Protein AF-A0A1B3SKZ9-F1 (afdb_monomer_lite)

Sequence (245 aa):
MKKFADFIIRIKPYRRLYKMFWLSFAFFSLVLFQILMLIICLFVPYNKHTGFNYWWKGIMNMLDLSWTEEEPKSLVGFVFAVVILGTIPSIPILVVLYFTFANWLIEEKLSDKFINVEKEKYLKWARYFHFLIIGVLFTLIPGSLSYLNGGGLLPHKTFMALKGLGDDSLTNRIAANCSIVYYTIGLLFLLITFFWTIGLFFQWIWSKIMIVVDKYRSYLDIKKQEKRARKLEKVSQKNSKKNNN

pLDDT: mean 74.56, std 11.98, range [46.03, 92.5]

Structure (mmCIF, N/CA/C/O backbone):
data_AF-A0A1B3SKZ9-F1
#
_entry.id   AF-A0A1B3SKZ9-F1
#
loop_
_atom_site.group_PDB
_atom_site.id
_atom_site.type_symbol
_atom_site.label_atom_id
_atom_site.label_alt_id
_atom_site.label_comp_id
_atom_site.label_asym_id
_atom_site.label_entity_id
_atom_site.label_seq_id
_atom_site.pdbx_PDB_ins_code
_atom_site.Cartn_x
_atom_site.Cartn_y
_atom_site.Cartn_z
_atom_site.occupancy
_atom_site.B_iso_or_equiv
_atom_site.auth_seq_id
_atom_site.auth_comp_id
_atom_site.auth_asym_id
_atom_site.auth_atom_id
_atom_site.pdbx_PDB_model_num
ATOM 1 N N . MET A 1 1 ? -16.766 9.636 -33.931 1.00 57.31 1 MET A N 1
ATOM 2 C CA . MET A 1 1 ? -16.858 10.691 -32.892 1.00 57.31 1 MET A CA 1
ATOM 3 C C . MET A 1 1 ? -18.210 10.735 -32.175 1.00 57.31 1 MET A C 1
ATOM 5 O O . MET A 1 1 ? -18.188 10.592 -30.962 1.00 57.31 1 MET A O 1
ATOM 9 N N . LYS A 1 2 ? -19.367 10.826 -32.863 1.00 64.25 2 LYS A N 1
ATOM 10 C CA . LYS A 1 2 ? -20.708 10.833 -32.217 1.00 64.25 2 LYS A CA 1
ATOM 11 C C . LYS A 1 2 ? -20.914 9.724 -31.169 1.00 64.25 2 LYS A C 1
ATOM 13 O O . LYS A 1 2 ? -21.203 10.025 -30.025 1.00 64.25 2 LYS A O 1
ATOM 18 N N . LYS A 1 3 ? -20.600 8.467 -31.511 1.00 73.62 3 LYS A N 1
ATOM 19 C CA . LYS A 1 3 ? -20.718 7.317 -30.588 1.00 73.62 3 LYS A CA 1
ATOM 20 C C . LYS A 1 3 ? -19.887 7.445 -29.297 1.00 73.62 3 LYS A C 1
ATOM 22 O O . LYS A 1 3 ? -20.308 6.958 -28.256 1.00 73.62 3 LYS A O 1
ATOM 27 N N . PHE A 1 4 ? -18.719 8.091 -29.359 1.00 71.88 4 PHE A N 1
ATOM 28 C CA . PHE A 1 4 ? -17.853 8.294 -28.192 1.00 71.88 4 PHE A CA 1
ATOM 29 C C . PHE A 1 4 ? -18.351 9.454 -27.321 1.00 71.88 4 PHE A C 1
ATOM 31 O O . PHE A 1 4 ? -18.384 9.335 -26.100 1.00 71.88 4 PHE A O 1
ATOM 38 N N . ALA A 1 5 ? -18.817 10.541 -27.946 1.00 71.69 5 ALA A N 1
ATOM 39 C CA . ALA A 1 5 ? -19.463 11.645 -27.241 1.00 71.69 5 ALA A CA 1
ATOM 40 C C . ALA A 1 5 ? -20.743 11.180 -26.524 1.00 71.69 5 ALA A C 1
ATOM 42 O O . ALA A 1 5 ? -20.915 11.456 -25.339 1.00 71.69 5 ALA A O 1
ATOM 43 N N . ASP A 1 6 ? -21.577 10.386 -27.200 1.00 73.50 6 ASP A N 1
ATOM 44 C CA . ASP A 1 6 ? -22.785 9.791 -26.621 1.00 73.50 6 ASP A CA 1
ATOM 45 C C . ASP A 1 6 ? -22.452 8.852 -25.451 1.00 73.50 6 ASP A C 1
ATOM 47 O O . ASP A 1 6 ? -23.138 8.866 -24.430 1.00 73.50 6 ASP A O 1
ATOM 51 N N . PHE A 1 7 ? -21.377 8.063 -25.557 1.00 76.38 7 PHE A N 1
ATOM 52 C CA . PHE A 1 7 ? -20.891 7.213 -24.467 1.00 76.38 7 PHE A CA 1
ATOM 53 C C . PHE A 1 7 ? -20.438 8.032 -23.246 1.00 76.38 7 PHE A C 1
ATOM 55 O O . PHE A 1 7 ? -20.847 7.732 -22.124 1.00 76.38 7 PHE A O 1
ATOM 62 N N . ILE A 1 8 ? -19.663 9.104 -23.448 1.00 71.81 8 ILE A N 1
ATOM 63 C CA . ILE A 1 8 ? -19.228 10.000 -22.362 1.00 71.81 8 ILE A CA 1
ATOM 64 C C . ILE A 1 8 ? -20.431 10.682 -21.701 1.00 71.81 8 ILE A C 1
ATOM 66 O O . ILE A 1 8 ? -20.498 10.754 -20.474 1.00 71.81 8 ILE A O 1
ATOM 70 N N . ILE A 1 9 ? -21.401 11.158 -22.486 1.00 72.12 9 ILE A N 1
ATOM 71 C CA . ILE A 1 9 ? -22.624 11.781 -21.960 1.00 72.12 9 ILE A CA 1
ATOM 72 C C . ILE A 1 9 ? -23.415 10.780 -21.111 1.00 72.12 9 ILE A C 1
ATOM 74 O O . ILE A 1 9 ? -23.890 11.142 -20.037 1.00 72.12 9 ILE A O 1
ATOM 78 N N . ARG A 1 10 ? -23.499 9.513 -21.537 1.00 74.31 10 ARG A N 1
ATOM 79 C CA . ARG A 1 10 ? -24.178 8.443 -20.787 1.00 74.31 10 ARG A CA 1
ATOM 80 C C . ARG A 1 10 ? -23.449 8.023 -19.512 1.00 74.31 10 ARG A C 1
ATOM 82 O O . ARG A 1 10 ? -24.113 7.612 -18.567 1.00 74.31 10 ARG A O 1
ATOM 89 N N . ILE A 1 11 ? -22.117 8.114 -19.461 1.00 75.06 11 ILE A N 1
ATOM 90 C CA . ILE A 1 11 ? -21.328 7.708 -18.283 1.00 75.06 11 ILE A CA 1
ATOM 91 C C . ILE A 1 11 ? -21.182 8.836 -17.249 1.00 75.06 11 ILE A C 1
ATOM 93 O O . ILE A 1 11 ? -20.996 8.564 -16.066 1.00 75.06 11 ILE A O 1
ATOM 97 N N . LYS A 1 12 ? -21.337 10.102 -17.666 1.00 69.56 12 LYS A N 1
ATOM 98 C CA . LYS A 1 12 ? -21.249 11.311 -16.822 1.00 69.56 12 LYS A CA 1
ATOM 99 C C . LYS A 1 12 ? -22.142 11.314 -15.562 1.00 69.56 12 LYS A C 1
ATOM 101 O O . LYS A 1 12 ? -21.650 11.776 -14.532 1.00 69.56 12 LYS A O 1
ATOM 106 N N . PRO A 1 13 ? -23.394 10.808 -15.577 1.00 73.06 13 PRO A N 1
ATOM 107 C CA . PRO A 1 13 ? -24.241 10.737 -14.381 1.00 73.06 13 PRO A CA 1
ATOM 108 C C . PRO A 1 13 ? -23.678 9.779 -13.322 1.00 73.06 13 PRO A C 1
ATOM 110 O O . PRO A 1 13 ? -23.828 10.003 -12.122 1.00 73.06 13 PRO A O 1
ATOM 113 N N . TYR A 1 14 ? -22.971 8.732 -13.754 1.00 74.12 14 TYR A N 1
ATOM 114 C CA . TYR A 1 14 ? -22.369 7.732 -12.879 1.00 74.12 14 TYR A CA 1
ATOM 115 C C . TYR A 1 14 ? -20.991 8.204 -12.409 1.00 74.12 14 TYR A C 1
ATOM 117 O O . TYR A 1 14 ? -19.954 7.758 -12.899 1.00 74.12 14 TYR A O 1
ATOM 125 N N . ARG A 1 15 ? -20.965 9.118 -11.430 1.00 70.25 15 ARG A N 1
ATOM 126 C CA . ARG A 1 15 ? -19.747 9.812 -10.955 1.00 70.25 15 ARG A CA 1
ATOM 127 C C . ARG A 1 15 ? -18.552 8.882 -10.682 1.00 70.25 15 ARG A C 1
ATOM 129 O O . ARG A 1 15 ? -17.414 9.260 -10.955 1.00 70.25 15 ARG A O 1
ATOM 136 N N . ARG A 1 16 ? -18.795 7.670 -10.160 1.00 68.88 16 ARG A N 1
ATOM 137 C CA . ARG A 1 16 ? -17.756 6.656 -9.887 1.00 68.88 16 ARG A CA 1
ATOM 138 C C . ARG A 1 16 ? -17.219 6.015 -11.168 1.00 68.88 16 ARG A C 1
ATOM 140 O O . ARG A 1 16 ? -16.011 6.050 -11.382 1.00 68.88 16 ARG A O 1
ATOM 147 N N . LEU A 1 17 ? -18.096 5.496 -12.029 1.00 71.00 17 LEU A N 1
ATOM 148 C CA . LEU A 1 17 ? -17.735 4.913 -13.330 1.00 71.00 17 LEU A CA 1
ATOM 149 C C . LEU A 1 17 ? -17.049 5.937 -14.242 1.00 71.00 17 LEU A C 1
ATOM 151 O O . LEU A 1 17 ? -16.034 5.625 -14.854 1.00 71.00 17 LEU A O 1
ATOM 155 N N . TYR A 1 18 ? -17.532 7.181 -14.256 1.00 75.25 18 TYR A N 1
ATOM 156 C CA . TYR A 1 18 ? -16.894 8.296 -14.955 1.00 75.25 18 TYR A CA 1
ATOM 157 C C . TYR A 1 18 ? -15.460 8.525 -14.456 1.00 75.25 18 TYR A C 1
ATOM 159 O O . TYR A 1 18 ? -14.530 8.617 -15.254 1.00 75.25 18 TYR A O 1
ATOM 167 N N . LYS A 1 19 ? -15.253 8.554 -13.131 1.00 75.19 19 LYS A N 1
ATOM 168 C CA . LYS A 1 19 ? -13.918 8.701 -12.532 1.00 75.19 19 LYS A CA 1
ATOM 169 C C . LYS A 1 19 ? -13.000 7.520 -12.872 1.00 75.19 19 LYS A C 1
ATOM 171 O O . LYS A 1 19 ? -11.846 7.749 -13.222 1.00 75.19 19 LYS A O 1
ATOM 176 N N . MET A 1 20 ? -13.495 6.282 -12.797 1.00 77.81 20 MET A N 1
ATOM 177 C CA . MET A 1 20 ? -12.734 5.086 -13.188 1.00 77.81 20 MET A CA 1
ATOM 178 C C . MET A 1 20 ? -12.350 5.107 -14.661 1.00 77.81 20 MET A C 1
ATOM 180 O O . MET A 1 20 ? -11.202 4.817 -14.982 1.00 77.81 20 MET A O 1
ATOM 184 N N . PHE A 1 21 ? -13.278 5.479 -15.543 1.00 79.12 21 PHE A N 1
ATOM 185 C CA . PHE A 1 21 ? -13.026 5.589 -16.975 1.00 79.12 21 PHE A CA 1
ATOM 186 C C . PHE A 1 21 ? -11.901 6.586 -17.263 1.00 79.12 21 PHE A C 1
ATOM 188 O O . PHE A 1 21 ? -10.920 6.221 -17.904 1.00 79.12 21 PHE A O 1
ATOM 195 N N . TRP A 1 22 ? -11.986 7.808 -16.729 1.00 81.88 22 TRP A N 1
ATOM 196 C CA . TRP A 1 22 ? -10.964 8.830 -16.972 1.00 81.88 22 TRP A CA 1
ATOM 197 C C . TRP A 1 22 ? -9.616 8.503 -16.344 1.00 81.88 22 TRP A C 1
ATOM 199 O O . TRP A 1 22 ? -8.592 8.740 -16.976 1.00 81.88 22 TRP A O 1
ATOM 209 N N . LEU A 1 23 ? -9.592 7.924 -15.140 1.00 79.00 23 LEU A N 1
ATOM 210 C CA . LEU A 1 23 ? -8.338 7.478 -14.536 1.00 79.00 23 LEU A CA 1
ATOM 211 C C . LEU A 1 23 ? -7.714 6.322 -15.323 1.00 79.00 23 LEU A C 1
ATOM 213 O O . LEU A 1 23 ? -6.509 6.336 -15.544 1.00 79.00 23 LEU A O 1
ATOM 217 N N . SER A 1 24 ? -8.515 5.354 -15.783 1.00 80.31 24 SER A N 1
ATOM 218 C CA . SER A 1 24 ? -8.028 4.231 -16.601 1.00 80.31 24 SER A CA 1
ATOM 219 C C . SER A 1 24 ? -7.499 4.725 -17.940 1.00 80.31 24 SER A C 1
ATOM 221 O O . SER A 1 24 ? -6.447 4.287 -18.390 1.00 80.31 24 SER A O 1
ATOM 223 N N . PHE A 1 25 ? -8.205 5.671 -18.560 1.00 82.12 25 PHE A N 1
ATOM 224 C CA . PHE A 1 25 ? -7.790 6.307 -19.803 1.00 82.12 25 PHE A CA 1
ATOM 225 C C . PHE A 1 25 ? -6.492 7.103 -19.628 1.00 82.12 25 PHE A C 1
ATOM 227 O O . PHE A 1 25 ? -5.583 6.973 -20.446 1.00 82.12 25 PHE A O 1
ATOM 234 N N . ALA A 1 26 ? -6.371 7.884 -18.550 1.00 79.38 26 ALA A N 1
ATOM 235 C CA . ALA A 1 26 ? -5.145 8.603 -18.216 1.00 79.38 26 ALA A CA 1
ATOM 236 C C . ALA A 1 26 ? -3.979 7.637 -17.965 1.00 79.38 26 ALA A C 1
ATOM 238 O O . ALA A 1 26 ? -2.904 7.827 -18.522 1.00 79.38 26 ALA A O 1
ATOM 239 N N . PHE A 1 27 ? -4.203 6.563 -17.201 1.00 78.19 27 PHE A N 1
ATOM 240 C CA . PHE A 1 27 ? -3.202 5.524 -16.959 1.00 78.19 27 PHE A CA 1
ATOM 241 C C . PHE A 1 27 ? -2.753 4.851 -18.257 1.00 78.19 27 PHE A C 1
ATOM 243 O O . PHE A 1 27 ? -1.562 4.766 -18.532 1.00 78.19 27 PHE A O 1
ATOM 250 N N . PHE A 1 28 ? -3.704 4.424 -19.089 1.00 78.31 28 PHE A N 1
ATOM 251 C CA . PHE A 1 28 ? -3.411 3.820 -20.384 1.00 78.31 28 PHE A CA 1
ATOM 252 C C . PHE A 1 28 ? -2.630 4.779 -21.285 1.00 78.31 28 PHE A C 1
ATOM 254 O O . PHE A 1 28 ? -1.663 4.369 -21.916 1.00 78.31 28 PHE A O 1
ATOM 261 N N . SER A 1 29 ? -2.991 6.064 -21.292 1.00 81.88 29 SER A N 1
ATOM 262 C CA . SER A 1 29 ? -2.281 7.093 -22.057 1.00 81.88 29 SER A CA 1
ATOM 263 C C . SER A 1 29 ? -0.852 7.301 -21.550 1.00 81.88 29 SER A C 1
ATOM 265 O O . SER A 1 29 ? 0.060 7.439 -22.359 1.00 81.88 29 SER A O 1
ATOM 267 N N . LEU A 1 30 ? -0.633 7.269 -20.230 1.00 79.25 30 LEU A N 1
ATOM 268 C CA . LEU A 1 30 ? 0.698 7.347 -19.620 1.00 79.25 30 LEU A CA 1
ATOM 269 C C . LEU A 1 30 ? 1.553 6.118 -19.943 1.00 79.25 30 LEU A C 1
ATOM 271 O O . LEU A 1 30 ? 2.730 6.266 -20.257 1.00 79.25 30 LEU A O 1
ATOM 275 N N . VAL A 1 31 ? 0.973 4.917 -19.917 1.00 74.44 31 VAL A N 1
ATOM 276 C CA . VAL A 1 31 ? 1.662 3.681 -20.324 1.00 74.44 31 VAL A CA 1
ATOM 277 C C . VAL A 1 31 ? 2.006 3.722 -21.812 1.00 74.44 31 VAL A C 1
ATOM 279 O O . VAL A 1 31 ? 3.137 3.429 -22.188 1.00 74.44 31 VAL A O 1
ATOM 282 N N . LEU A 1 32 ? 1.065 4.138 -22.663 1.00 79.38 32 LEU A N 1
ATOM 283 C CA . LEU A 1 32 ? 1.297 4.279 -24.100 1.00 79.38 32 LEU A CA 1
ATOM 284 C C . LEU A 1 32 ? 2.401 5.306 -24.381 1.00 79.38 32 LEU A C 1
ATOM 286 O O . LEU A 1 32 ? 3.280 5.055 -25.199 1.00 79.38 32 LEU A O 1
ATOM 290 N N . PHE A 1 33 ? 2.392 6.428 -23.658 1.00 78.44 33 PHE A N 1
ATOM 291 C CA . PHE A 1 33 ? 3.449 7.432 -23.702 1.00 78.44 33 PHE A CA 1
ATOM 292 C C . PHE A 1 33 ? 4.804 6.838 -23.299 1.00 78.44 33 PHE A C 1
ATOM 294 O O . PHE A 1 33 ? 5.773 7.005 -24.030 1.00 78.44 33 PHE A O 1
ATOM 301 N N . GLN A 1 34 ? 4.882 6.081 -22.202 1.00 73.31 34 GLN A N 1
ATOM 302 C CA . GLN A 1 34 ? 6.122 5.415 -21.784 1.00 73.31 34 GLN A CA 1
ATOM 303 C C . GLN A 1 34 ? 6.637 4.423 -22.836 1.00 73.31 34 GLN A C 1
ATOM 305 O O . GLN A 1 34 ? 7.839 4.386 -23.091 1.00 73.31 34 GLN A O 1
ATOM 310 N N . ILE A 1 35 ? 5.749 3.655 -23.476 1.00 73.81 35 ILE A N 1
ATOM 311 C CA . ILE A 1 35 ? 6.107 2.719 -24.554 1.00 73.81 35 ILE A CA 1
ATOM 312 C C . ILE A 1 35 ? 6.627 3.475 -25.780 1.00 73.81 35 ILE A C 1
ATOM 314 O O . ILE A 1 35 ? 7.680 3.127 -26.309 1.00 73.81 35 ILE A O 1
ATOM 318 N N . LEU A 1 36 ? 5.923 4.520 -26.221 1.00 76.94 36 LEU A N 1
ATOM 319 C CA . LEU A 1 36 ? 6.351 5.353 -27.350 1.00 76.94 36 LEU A CA 1
ATOM 320 C C . LEU A 1 36 ? 7.717 5.974 -27.088 1.00 76.94 36 LEU A C 1
ATOM 322 O O . LEU A 1 36 ? 8.589 5.948 -27.953 1.00 76.94 36 LEU A O 1
ATOM 326 N N . MET A 1 37 ? 7.925 6.471 -25.874 1.00 70.00 37 MET A N 1
ATOM 327 C CA . MET A 1 37 ? 9.213 6.995 -25.468 1.00 70.00 37 MET A CA 1
ATOM 328 C C . MET A 1 37 ? 10.275 5.889 -25.500 1.00 70.00 37 MET A C 1
ATOM 330 O O . MET A 1 37 ? 11.303 6.070 -26.140 1.00 70.00 37 MET A O 1
ATOM 334 N N . LEU A 1 38 ? 10.038 4.714 -24.909 1.00 68.50 38 LEU A N 1
ATOM 335 C CA . LEU A 1 38 ? 10.978 3.583 -24.979 1.00 68.50 38 LEU A CA 1
ATOM 336 C C . LEU A 1 38 ? 11.349 3.193 -26.419 1.00 68.50 38 LEU A C 1
ATOM 338 O O . LEU A 1 38 ? 12.491 2.814 -26.656 1.00 68.50 38 LEU A O 1
ATOM 342 N N . ILE A 1 39 ? 10.426 3.317 -27.376 1.00 71.69 39 ILE A N 1
ATOM 343 C CA . ILE A 1 39 ? 10.702 3.086 -28.802 1.00 71.69 39 ILE A CA 1
ATOM 344 C C . ILE A 1 39 ? 11.593 4.193 -29.373 1.00 71.69 39 ILE A C 1
ATOM 346 O O . ILE A 1 39 ? 12.577 3.893 -30.039 1.00 71.69 39 ILE A O 1
ATOM 350 N N . ILE A 1 40 ? 11.298 5.465 -29.091 1.00 69.81 40 ILE A N 1
ATOM 351 C CA . ILE A 1 40 ? 12.137 6.605 -29.510 1.00 69.81 40 ILE A CA 1
ATOM 352 C C . ILE A 1 40 ? 13.554 6.478 -28.920 1.00 69.81 40 ILE A C 1
ATOM 354 O O . ILE A 1 40 ? 14.533 6.783 -29.597 1.00 69.81 40 ILE A O 1
ATOM 358 N N . CYS A 1 41 ? 13.668 5.922 -27.710 1.00 62.69 41 CYS A N 1
ATOM 359 C CA . CYS A 1 41 ? 14.920 5.581 -27.028 1.00 62.69 41 CYS A CA 1
ATOM 360 C C . CYS A 1 41 ? 15.759 4.511 -27.757 1.00 62.69 41 CYS A C 1
ATOM 362 O O . CYS A 1 41 ? 16.857 4.184 -27.334 1.00 62.69 41 CYS A O 1
ATOM 364 N N . LEU A 1 42 ? 15.254 3.884 -28.819 1.00 62.72 42 LEU A N 1
ATOM 365 C CA . LEU A 1 42 ? 16.050 2.972 -29.646 1.00 62.72 42 LEU A CA 1
ATOM 366 C C . LEU A 1 42 ? 16.734 3.699 -30.811 1.00 62.72 42 LEU A C 1
ATOM 368 O O . LEU A 1 42 ? 17.653 3.146 -31.406 1.00 62.72 42 LEU A O 1
ATOM 372 N N . PHE A 1 43 ? 16.304 4.925 -31.130 1.00 66.31 43 PHE A N 1
ATOM 373 C CA . PHE A 1 43 ? 16.743 5.678 -32.311 1.00 66.31 43 PHE A CA 1
ATOM 374 C C . PHE A 1 43 ? 17.634 6.887 -31.994 1.00 66.31 43 PHE A C 1
ATOM 376 O O . PHE A 1 43 ? 18.180 7.496 -32.912 1.00 66.31 43 PHE A O 1
ATOM 383 N N . VAL A 1 44 ? 17.790 7.258 -30.722 1.00 61.09 44 VAL A N 1
ATOM 384 C CA . VAL A 1 44 ? 18.735 8.309 -30.316 1.00 61.09 44 VAL A CA 1
ATOM 385 C C . VAL A 1 44 ? 20.153 7.712 -30.276 1.00 61.09 44 VAL A C 1
ATOM 387 O O . VAL A 1 44 ? 20.306 6.569 -29.863 1.00 61.09 44 VAL A O 1
ATOM 390 N N . PRO A 1 45 ? 21.208 8.408 -30.725 1.00 55.53 45 PRO A N 1
ATOM 391 C CA . PRO A 1 45 ? 22.577 7.915 -30.575 1.00 55.53 45 PRO A CA 1
ATOM 392 C C . PRO A 1 45 ? 22.999 7.914 -29.093 1.00 55.53 45 PRO A C 1
ATOM 394 O O . PRO A 1 45 ? 22.914 8.944 -28.424 1.00 55.53 45 PRO A O 1
ATOM 397 N N . TYR A 1 46 ? 23.443 6.756 -28.590 1.00 61.69 46 TYR A N 1
ATOM 398 C CA . TYR A 1 46 ? 23.847 6.529 -27.193 1.00 61.69 46 TYR A CA 1
ATOM 399 C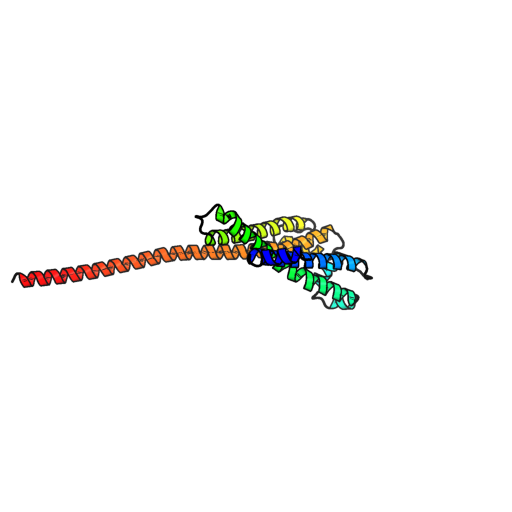 C . TYR A 1 46 ? 25.355 6.331 -27.066 1.00 61.69 46 TYR A C 1
ATOM 401 O O . TYR A 1 46 ? 25.949 5.625 -27.879 1.00 61.69 46 TYR A O 1
ATOM 409 N N . ASN A 1 47 ? 25.947 6.855 -25.987 1.00 56.75 47 ASN A N 1
ATOM 410 C CA . ASN A 1 47 ? 27.365 6.645 -25.685 1.00 56.75 47 ASN A CA 1
ATOM 411 C C . ASN A 1 47 ? 27.629 5.363 -24.869 1.00 56.75 47 ASN A C 1
ATOM 413 O O . ASN A 1 47 ? 28.673 4.744 -25.059 1.00 56.75 47 ASN A O 1
ATOM 417 N N . LYS A 1 48 ? 26.724 4.949 -23.957 1.00 56.09 48 LYS A N 1
ATOM 418 C CA . LYS A 1 48 ? 26.995 3.828 -23.020 1.00 56.09 48 LYS A CA 1
ATOM 419 C C . LYS A 1 48 ? 25.822 2.885 -22.694 1.00 56.09 48 LYS A C 1
ATOM 421 O O . LYS A 1 48 ? 26.067 1.741 -22.312 1.00 56.09 48 LYS A O 1
ATOM 426 N N . HIS A 1 49 ? 24.555 3.302 -22.798 1.00 55.47 49 HIS A N 1
ATOM 427 C CA . HIS A 1 49 ? 23.412 2.522 -22.281 1.00 55.47 49 HIS A CA 1
ATOM 428 C C . HIS A 1 49 ? 22.211 2.538 -23.233 1.00 55.47 49 HIS A C 1
ATOM 430 O O . HIS A 1 49 ? 21.835 3.601 -23.702 1.00 55.47 49 HIS A O 1
ATOM 436 N N . THR A 1 50 ? 21.572 1.386 -23.478 1.00 52.88 50 THR A N 1
ATOM 437 C CA . THR A 1 50 ? 20.430 1.264 -24.407 1.00 52.88 50 THR A CA 1
ATOM 438 C C . THR A 1 50 ? 19.146 0.765 -23.726 1.00 52.88 50 THR A C 1
ATOM 440 O O . THR A 1 50 ? 19.170 0.028 -22.731 1.00 52.88 50 THR A O 1
ATOM 443 N N . GLY A 1 51 ? 17.992 1.172 -24.270 1.00 57.66 51 GLY A N 1
ATOM 444 C CA . GLY A 1 51 ? 16.670 0.616 -23.950 1.00 57.66 51 GLY A CA 1
ATOM 445 C C . GLY A 1 51 ? 16.259 0.709 -22.472 1.00 57.66 51 GLY A C 1
ATOM 446 O O . GLY A 1 51 ? 16.368 1.753 -21.832 1.00 57.66 51 GLY A O 1
ATOM 447 N N . PHE A 1 52 ? 15.769 -0.402 -21.907 1.00 54.31 52 PHE A N 1
ATOM 448 C CA . PHE A 1 52 ? 15.289 -0.479 -20.515 1.00 54.31 52 PHE A CA 1
ATOM 449 C C . PHE A 1 52 ? 16.370 -0.178 -19.464 1.00 54.31 52 PHE A C 1
ATOM 451 O O . PHE A 1 52 ? 16.041 0.240 -18.354 1.00 54.31 52 PHE A O 1
ATOM 458 N N . ASN A 1 53 ? 17.650 -0.383 -19.794 1.00 55.75 53 ASN A N 1
ATOM 459 C CA . ASN A 1 53 ? 18.759 -0.082 -18.885 1.00 55.75 53 ASN A CA 1
ATOM 460 C C . ASN A 1 53 ? 18.905 1.440 -18.686 1.00 55.75 53 ASN A C 1
ATOM 462 O O . ASN A 1 53 ? 19.223 1.907 -17.595 1.00 55.75 53 ASN A O 1
ATOM 466 N N . TYR A 1 54 ? 18.576 2.212 -19.727 1.00 58.66 54 TYR A N 1
ATOM 467 C CA . TYR A 1 54 ? 18.573 3.672 -19.717 1.00 58.66 54 TYR A CA 1
ATOM 468 C C . TYR A 1 54 ? 17.384 4.254 -18.938 1.00 58.66 54 TYR A C 1
ATOM 470 O O . TYR A 1 54 ? 17.547 5.173 -18.140 1.00 58.66 54 TYR A O 1
ATOM 478 N N . TRP A 1 55 ? 16.196 3.662 -19.099 1.00 56.69 55 TRP A N 1
ATOM 479 C CA . TRP A 1 55 ? 14.985 4.027 -18.349 1.00 56.69 55 TRP A CA 1
ATOM 480 C C . TRP A 1 55 ? 15.203 3.970 -16.833 1.00 56.69 55 TRP A C 1
ATOM 482 O O . TRP A 1 55 ? 14.798 4.863 -16.096 1.00 56.69 55 TRP A O 1
ATOM 492 N N . TRP A 1 56 ? 15.893 2.927 -16.378 1.00 54.22 56 TRP A N 1
ATOM 493 C CA . TRP A 1 56 ? 16.131 2.667 -14.966 1.00 54.22 56 TRP A CA 1
ATOM 494 C C . TRP A 1 56 ? 17.282 3.485 -14.373 1.00 54.22 56 TRP A C 1
ATOM 496 O O . TRP A 1 56 ? 17.121 4.083 -13.308 1.00 54.22 56 TRP A O 1
ATOM 506 N N . LYS A 1 57 ? 18.415 3.584 -15.084 1.00 57.69 57 LYS A N 1
ATOM 507 C CA . LYS A 1 57 ? 19.508 4.493 -14.699 1.00 57.69 57 LYS A CA 1
ATOM 508 C C . LYS A 1 57 ? 19.043 5.944 -14.682 1.00 57.69 57 LYS A C 1
ATOM 510 O O . LYS A 1 57 ? 19.432 6.676 -13.788 1.00 57.69 57 LYS A O 1
ATOM 515 N N . GLY A 1 58 ? 18.131 6.326 -15.572 1.00 56.41 58 GLY A N 1
ATOM 516 C CA . GLY A 1 58 ? 17.485 7.631 -15.537 1.00 56.41 58 GLY A CA 1
ATOM 517 C C . GLY A 1 58 ? 16.670 7.896 -14.261 1.00 56.41 58 GL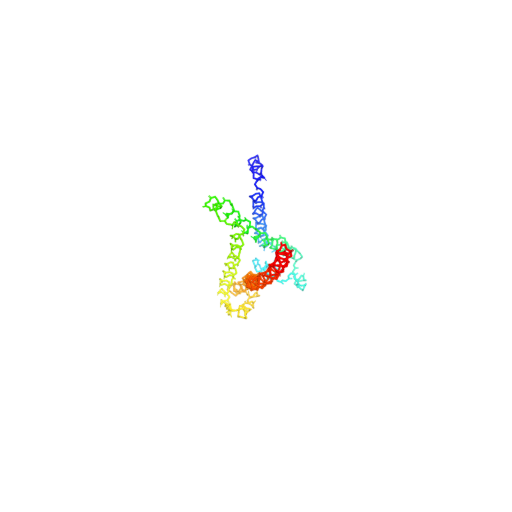Y A C 1
ATOM 518 O O . GLY A 1 58 ? 16.707 9.007 -13.746 1.00 56.41 58 GLY A O 1
ATOM 519 N N . ILE A 1 59 ? 15.981 6.887 -13.708 1.00 56.12 59 ILE A N 1
ATOM 520 C CA . ILE A 1 59 ? 15.269 7.006 -12.418 1.00 56.12 59 ILE A CA 1
ATOM 521 C C . ILE A 1 59 ? 16.261 7.163 -11.258 1.00 56.12 59 ILE A C 1
ATOM 523 O O . ILE A 1 59 ? 16.052 7.998 -10.382 1.00 56.12 59 ILE A O 1
ATOM 527 N N . MET A 1 60 ? 17.332 6.366 -11.250 1.00 55.19 60 MET A N 1
ATOM 528 C CA . MET A 1 60 ? 18.325 6.345 -10.165 1.00 55.19 60 MET A CA 1
ATOM 529 C C . MET A 1 60 ? 19.249 7.569 -10.177 1.00 55.19 60 MET A C 1
ATOM 531 O O . MET A 1 60 ? 19.569 8.109 -9.123 1.00 55.19 60 MET A O 1
ATOM 535 N N . ASN A 1 61 ? 19.614 8.045 -11.366 1.00 54.00 61 ASN A N 1
ATOM 536 C CA . ASN A 1 61 ? 20.547 9.151 -11.571 1.00 54.00 61 ASN A CA 1
ATOM 537 C C . ASN A 1 61 ? 19.831 10.496 -11.750 1.00 54.00 61 ASN A C 1
ATOM 539 O O . ASN A 1 61 ? 20.478 11.509 -11.985 1.00 54.00 61 ASN A O 1
ATOM 543 N N . MET A 1 62 ? 18.500 10.547 -11.609 1.00 54.25 62 MET A N 1
ATOM 544 C CA . MET A 1 62 ? 17.724 11.791 -11.710 1.00 54.25 62 MET A CA 1
ATOM 545 C C . MET A 1 62 ? 18.111 12.837 -10.646 1.00 54.25 62 MET A C 1
ATOM 547 O O . MET A 1 62 ? 17.772 14.009 -10.782 1.00 54.25 62 MET A O 1
ATOM 551 N N . LEU A 1 63 ? 18.800 12.400 -9.586 1.00 49.94 63 LEU A N 1
ATOM 552 C CA . LEU A 1 63 ? 19.338 13.229 -8.506 1.00 49.94 63 LEU A CA 1
ATOM 553 C C . LEU A 1 63 ? 20.869 13.369 -8.561 1.00 49.94 63 LEU A C 1
ATOM 555 O O . LEU A 1 63 ? 21.429 14.136 -7.781 1.00 49.94 63 LEU A O 1
ATOM 559 N N . ASP A 1 64 ? 21.540 12.646 -9.460 1.00 52.28 64 ASP A N 1
ATOM 560 C CA . ASP A 1 64 ? 22.993 12.669 -9.603 1.00 52.28 64 ASP A CA 1
ATOM 561 C C . ASP A 1 64 ? 23.379 13.534 -10.810 1.00 52.28 64 ASP A C 1
ATOM 563 O O . ASP A 1 64 ? 23.376 13.097 -11.963 1.00 52.28 64 ASP A O 1
ATOM 567 N N . LEU A 1 65 ? 23.676 14.805 -10.528 1.00 50.81 65 LEU A N 1
ATOM 568 C CA . LEU A 1 65 ? 24.047 15.824 -11.517 1.00 50.81 65 LEU A CA 1
ATOM 569 C C . LEU A 1 65 ? 25.256 15.414 -12.374 1.00 50.81 65 LEU A C 1
ATOM 571 O O . LEU A 1 65 ? 25.341 15.828 -13.529 1.00 50.81 65 LEU A O 1
ATOM 575 N N . SER A 1 66 ? 26.144 14.560 -11.858 1.00 51.91 66 SER A N 1
ATOM 576 C CA . SER A 1 66 ? 27.356 14.127 -12.567 1.00 51.91 66 SER A CA 1
ATOM 577 C C . SER A 1 66 ? 27.060 13.371 -13.869 1.00 51.91 66 SER A C 1
ATOM 579 O O . SER A 1 66 ? 27.795 13.483 -14.847 1.00 51.91 66 SER A O 1
ATOM 581 N N . TRP A 1 67 ? 25.928 12.667 -13.943 1.00 55.69 67 TRP A N 1
ATOM 582 C CA . TRP A 1 67 ? 25.538 11.906 -15.130 1.00 55.69 67 TRP A CA 1
ATOM 583 C C . TRP A 1 67 ? 25.031 12.788 -16.284 1.00 55.69 67 TRP A C 1
ATOM 585 O O . TRP A 1 67 ? 25.048 12.374 -17.443 1.00 55.69 67 TRP A O 1
ATOM 595 N N . THR A 1 68 ? 24.608 14.022 -15.990 1.00 55.38 68 THR A N 1
ATOM 596 C CA . THR A 1 68 ? 24.130 14.970 -17.012 1.00 55.38 68 THR A CA 1
ATOM 597 C C . THR A 1 68 ? 25.246 15.634 -17.821 1.00 55.38 68 THR A C 1
ATOM 599 O O . THR A 1 68 ? 24.955 16.242 -18.850 1.00 55.38 68 THR A O 1
ATOM 602 N N . GLU A 1 69 ? 26.506 15.502 -17.394 1.00 55.78 69 GLU A N 1
ATOM 603 C CA . GLU A 1 69 ? 27.662 16.102 -18.073 1.00 55.78 69 GLU A CA 1
ATOM 604 C C . GLU A 1 69 ? 28.235 15.211 -19.191 1.00 55.78 69 GLU A C 1
ATOM 606 O O . GLU A 1 69 ? 28.769 15.733 -20.169 1.00 55.78 69 GLU A O 1
ATOM 611 N N . GLU A 1 70 ? 28.082 13.883 -19.095 1.00 60.88 70 GLU A N 1
ATOM 612 C CA . GLU A 1 70 ? 28.610 12.923 -20.085 1.00 60.88 70 GLU A CA 1
ATOM 613 C C . GLU A 1 70 ? 27.596 12.506 -21.172 1.00 60.88 70 GLU A C 1
ATOM 615 O O . GLU A 1 70 ? 27.986 11.953 -22.206 1.00 60.88 70 GLU A O 1
ATOM 620 N N . GLU A 1 71 ? 26.298 12.753 -20.964 1.00 62.16 71 GLU A N 1
ATOM 621 C CA . GLU A 1 71 ? 25.219 12.302 -21.854 1.00 62.16 71 GLU A CA 1
ATOM 622 C C . GLU A 1 71 ? 24.585 13.461 -22.662 1.00 62.16 71 GLU A C 1
ATOM 624 O O . GLU A 1 71 ? 24.534 14.606 -22.205 1.00 62.16 71 GLU A O 1
ATOM 629 N N . PRO A 1 72 ? 24.048 13.205 -23.873 1.00 65.25 72 PRO A N 1
ATOM 630 C CA . PRO A 1 72 ? 23.388 14.228 -24.684 1.00 65.25 72 PRO A CA 1
ATOM 631 C C . PRO A 1 72 ? 22.212 14.907 -23.955 1.00 65.25 72 PRO A C 1
ATOM 633 O O . PRO A 1 72 ? 21.379 14.250 -23.335 1.00 65.25 72 PRO A O 1
ATOM 636 N N . LYS A 1 73 ? 22.047 16.231 -24.108 1.00 64.75 73 LYS A N 1
ATOM 637 C CA . LYS A 1 73 ? 20.940 16.992 -23.475 1.00 64.75 73 LYS A CA 1
ATOM 638 C C . LYS A 1 73 ? 19.539 16.489 -23.858 1.00 64.75 73 LYS A C 1
ATOM 640 O O . LYS A 1 73 ? 18.619 16.535 -23.044 1.00 64.75 73 LYS A O 1
ATOM 645 N N . SER A 1 74 ? 19.372 15.991 -25.085 1.00 60.78 74 SER A N 1
ATOM 646 C CA . SER A 1 74 ? 18.136 15.341 -25.550 1.00 60.78 74 SER A CA 1
ATOM 647 C C . SER A 1 74 ? 17.799 14.084 -24.741 1.00 60.78 74 SER A C 1
ATOM 649 O O . SER A 1 74 ? 16.629 13.766 -24.536 1.00 60.78 74 SER A O 1
ATOM 651 N N . LEU A 1 75 ? 18.827 13.406 -24.240 1.00 58.84 75 LEU A N 1
ATOM 652 C CA . LEU A 1 75 ? 18.750 12.182 -23.463 1.00 58.84 75 LEU A CA 1
ATOM 653 C C . LEU A 1 75 ? 18.312 12.446 -22.016 1.00 58.84 75 LEU A C 1
ATOM 655 O O . LEU A 1 75 ? 17.424 11.774 -21.494 1.00 58.84 75 LEU A O 1
ATOM 659 N N . VAL A 1 76 ? 18.831 13.514 -21.410 1.00 62.06 76 VAL A N 1
ATOM 660 C CA . VAL A 1 76 ? 18.384 14.002 -20.094 1.00 62.06 76 VAL A CA 1
ATOM 661 C C . VAL A 1 76 ? 16.910 14.428 -20.135 1.00 62.06 76 VAL A C 1
ATOM 663 O O . VAL A 1 76 ? 16.125 14.060 -19.259 1.00 62.06 76 VAL A O 1
ATOM 666 N N . GLY A 1 77 ? 16.497 15.138 -21.193 1.00 61.81 77 GLY A N 1
ATOM 667 C CA . GLY A 1 77 ? 15.091 15.502 -21.409 1.00 61.81 77 GLY A CA 1
ATOM 668 C C . GLY A 1 77 ? 14.177 14.285 -21.588 1.00 61.81 77 GLY A C 1
ATOM 669 O O . GLY A 1 77 ? 13.042 14.276 -21.107 1.00 61.81 77 GLY A O 1
ATOM 670 N N . PHE A 1 78 ? 14.690 13.227 -22.217 1.00 65.06 78 PHE A N 1
ATOM 671 C CA . PHE A 1 78 ? 13.991 11.958 -22.373 1.00 65.06 78 PHE A CA 1
ATOM 672 C C . PHE A 1 78 ? 13.768 11.253 -21.024 1.00 65.06 78 PHE A C 1
ATOM 674 O O . PHE A 1 78 ? 12.640 10.869 -20.714 1.00 65.06 78 PHE A O 1
ATOM 681 N N . VAL A 1 79 ? 14.803 11.145 -20.183 1.00 60.84 79 VAL A N 1
ATOM 682 C CA . VAL A 1 79 ? 14.681 10.590 -18.821 1.00 60.84 79 VAL A CA 1
ATOM 683 C C . VAL A 1 79 ? 13.657 11.357 -18.002 1.00 60.84 79 VAL A C 1
ATOM 685 O O . VAL A 1 79 ? 12.759 10.755 -17.415 1.00 60.84 79 VAL A O 1
ATOM 688 N N . PHE A 1 80 ? 13.756 12.684 -17.996 1.00 64.38 80 PHE A N 1
ATOM 689 C CA . PHE A 1 80 ? 12.835 13.538 -17.259 1.00 64.38 80 PHE A CA 1
ATOM 690 C C . PHE A 1 80 ? 11.384 13.289 -17.685 1.00 64.38 80 PHE A C 1
ATOM 692 O O . PHE A 1 80 ? 10.510 13.075 -16.846 1.00 64.38 80 PHE A O 1
ATOM 699 N N . ALA A 1 81 ? 11.121 13.253 -18.993 1.00 64.94 81 ALA A N 1
ATOM 700 C CA . ALA A 1 81 ? 9.780 13.039 -19.517 1.00 64.94 81 ALA A CA 1
ATOM 701 C C . ALA A 1 81 ? 9.224 11.662 -19.129 1.00 64.94 81 ALA A C 1
ATOM 703 O O . ALA A 1 81 ? 8.086 11.551 -18.677 1.00 64.94 81 ALA A O 1
ATOM 704 N N . VAL A 1 82 ? 10.017 10.601 -19.250 1.00 63.78 82 VAL A N 1
ATOM 705 C CA . VAL A 1 82 ? 9.511 9.256 -18.978 1.00 63.78 82 VAL A CA 1
ATOM 706 C C . VAL A 1 82 ? 9.340 8.996 -17.481 1.00 63.78 82 VAL A C 1
ATOM 708 O O . VAL A 1 82 ? 8.327 8.431 -17.068 1.00 63.78 82 VAL A O 1
ATOM 711 N N . VAL A 1 83 ? 10.286 9.442 -16.658 1.00 62.69 83 VAL A N 1
ATOM 712 C CA . VAL A 1 83 ? 10.271 9.204 -15.212 1.00 62.69 83 VAL A CA 1
ATOM 713 C C . VAL A 1 83 ? 9.290 10.132 -14.504 1.00 62.69 83 VAL A C 1
ATOM 715 O O . VAL A 1 83 ? 8.426 9.661 -13.762 1.00 62.69 83 VAL A O 1
ATOM 718 N N . ILE A 1 84 ? 9.376 11.440 -14.752 1.00 64.50 84 ILE A N 1
ATOM 719 C CA . ILE A 1 84 ? 8.593 12.438 -14.013 1.00 64.50 84 ILE A CA 1
ATOM 720 C C . ILE A 1 84 ? 7.190 12.587 -14.577 1.00 64.50 84 ILE A C 1
ATOM 722 O O . ILE A 1 84 ? 6.242 12.684 -13.802 1.00 64.50 84 ILE A O 1
ATOM 726 N N . LEU A 1 85 ? 7.031 12.599 -15.903 1.00 65.31 85 LEU A N 1
ATOM 727 C CA . LEU A 1 85 ? 5.704 12.762 -16.507 1.00 65.31 85 LEU A CA 1
ATOM 728 C C . LEU A 1 85 ? 4.987 11.420 -16.667 1.00 65.31 85 LEU A C 1
ATOM 730 O O . LEU A 1 85 ? 3.767 11.371 -16.553 1.00 65.31 85 LEU A O 1
ATOM 734 N N . GLY A 1 86 ? 5.725 10.333 -16.906 1.00 64.06 86 GLY A N 1
ATOM 735 C CA . GLY A 1 86 ? 5.171 8.992 -17.077 1.00 64.06 86 GLY A CA 1
ATOM 736 C C . GLY A 1 86 ? 5.011 8.235 -15.760 1.00 64.06 86 GLY A C 1
ATOM 737 O O . GLY A 1 86 ? 3.892 7.921 -15.346 1.00 64.06 86 GLY A O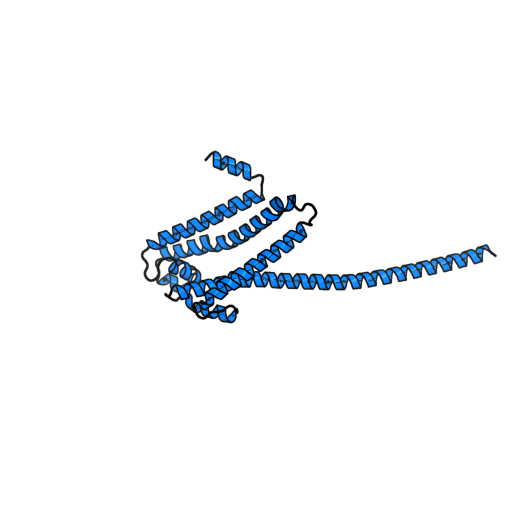 1
ATOM 738 N N . THR A 1 87 ? 6.126 7.893 -15.118 1.00 66.31 87 THR A N 1
ATOM 739 C CA . THR A 1 87 ? 6.161 6.906 -14.026 1.00 66.31 87 THR A CA 1
ATOM 740 C C . THR A 1 87 ? 5.599 7.446 -12.713 1.00 66.31 87 THR A C 1
ATOM 742 O O . THR A 1 87 ? 4.733 6.802 -12.115 1.00 66.31 87 THR A O 1
ATOM 745 N N . ILE A 1 88 ? 6.028 8.635 -12.275 1.00 68.38 88 ILE A N 1
ATOM 746 C CA . ILE A 1 88 ? 5.592 9.224 -10.994 1.00 68.38 88 ILE A CA 1
ATOM 747 C C . ILE A 1 88 ? 4.064 9.398 -10.919 1.00 68.38 88 ILE A C 1
ATOM 749 O O . ILE A 1 88 ? 3.499 9.012 -9.898 1.00 68.38 88 ILE A O 1
ATOM 753 N N . PRO A 1 89 ? 3.355 9.894 -11.954 1.00 70.00 89 PRO A N 1
ATOM 754 C CA . PRO A 1 89 ? 1.899 10.039 -11.913 1.00 70.00 89 PRO A CA 1
ATOM 755 C C . PRO A 1 89 ? 1.162 8.704 -12.066 1.00 70.00 89 PRO A C 1
ATOM 757 O O . PRO A 1 89 ? 0.058 8.544 -11.544 1.00 70.00 89 PRO A O 1
ATOM 760 N N . SER A 1 90 ? 1.768 7.721 -12.739 1.00 70.94 90 SER A N 1
ATOM 761 C CA . SER A 1 90 ? 1.160 6.401 -12.952 1.00 70.94 90 SER A CA 1
ATOM 762 C C . SER A 1 90 ? 0.967 5.624 -11.649 1.00 70.94 90 SER A C 1
ATOM 764 O O . SER A 1 90 ? -0.054 4.960 -11.486 1.00 70.94 90 SER A O 1
ATOM 766 N N . ILE A 1 91 ? 1.902 5.738 -10.699 1.00 68.81 91 ILE A N 1
ATOM 767 C CA . ILE A 1 91 ? 1.844 5.056 -9.394 1.00 68.81 91 ILE A CA 1
ATOM 768 C C . ILE A 1 91 ? 0.591 5.451 -8.582 1.00 68.81 91 ILE 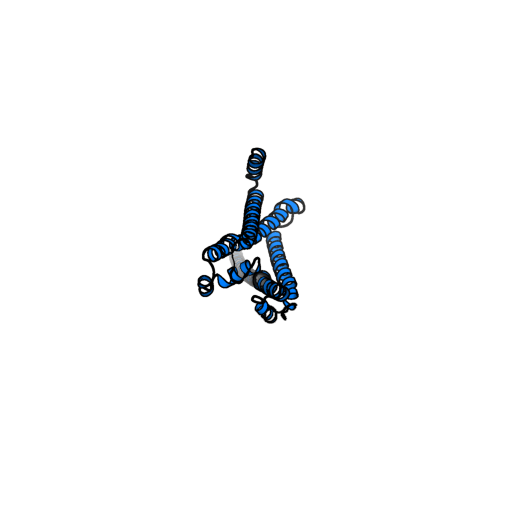A C 1
ATOM 770 O O . ILE A 1 91 ? -0.208 4.566 -8.261 1.00 68.81 91 ILE A O 1
ATOM 774 N N . PRO A 1 92 ? 0.341 6.738 -8.259 1.00 67.75 92 PRO A N 1
ATOM 775 C CA . PRO A 1 92 ? -0.850 7.138 -7.519 1.00 67.75 92 PRO A CA 1
ATOM 776 C C . PRO A 1 92 ? -2.131 6.888 -8.320 1.00 67.75 92 PRO A C 1
ATOM 778 O O . PRO A 1 92 ? -3.140 6.509 -7.726 1.00 67.75 92 PRO A O 1
ATOM 781 N N . ILE A 1 93 ? -2.112 7.027 -9.653 1.00 75.00 93 ILE A N 1
ATOM 782 C CA . ILE A 1 93 ? -3.274 6.706 -10.495 1.00 75.00 93 ILE A CA 1
ATOM 783 C C . ILE A 1 93 ? -3.637 5.222 -10.378 1.00 75.00 93 ILE A C 1
ATOM 785 O O . ILE A 1 93 ? -4.812 4.915 -10.180 1.00 75.00 93 ILE A O 1
ATOM 789 N N . LEU A 1 94 ? -2.658 4.313 -10.438 1.00 73.62 94 LEU A N 1
ATOM 790 C CA . LEU A 1 94 ? -2.867 2.869 -10.293 1.00 73.62 94 LEU A CA 1
ATOM 791 C C . LEU A 1 94 ? -3.476 2.526 -8.926 1.00 73.62 94 LEU A C 1
ATOM 793 O O . LEU A 1 94 ? -4.461 1.792 -8.848 1.00 73.62 94 LEU A O 1
ATOM 797 N N . VAL A 1 95 ? -2.935 3.106 -7.851 1.00 68.88 95 VAL A N 1
ATOM 798 C CA . VAL A 1 95 ? -3.437 2.908 -6.483 1.00 68.88 95 VAL A CA 1
ATOM 799 C C . VAL A 1 95 ? -4.879 3.412 -6.353 1.00 68.88 95 VAL A C 1
ATOM 801 O O . VAL A 1 95 ? -5.750 2.702 -5.846 1.00 68.88 95 VAL A O 1
ATOM 804 N N . VAL A 1 96 ? -5.170 4.618 -6.853 1.00 72.81 96 VAL A N 1
ATOM 805 C CA . VAL A 1 96 ? -6.526 5.189 -6.817 1.00 72.81 96 VAL A CA 1
ATOM 806 C C . VAL A 1 96 ? -7.489 4.370 -7.673 1.00 72.81 96 VAL A C 1
ATOM 808 O O . VAL A 1 96 ? -8.619 4.135 -7.242 1.00 72.81 96 VAL A O 1
ATOM 811 N N . LEU A 1 97 ? -7.071 3.909 -8.853 1.00 77.62 97 LEU A N 1
ATOM 812 C CA . LEU A 1 97 ? -7.867 3.040 -9.721 1.00 77.62 97 LEU A CA 1
ATOM 813 C C . LEU A 1 97 ? -8.249 1.754 -9.017 1.00 77.62 97 LEU A C 1
ATOM 815 O O . LEU A 1 97 ? -9.433 1.435 -8.965 1.00 77.62 97 LEU A O 1
ATOM 819 N N . TYR A 1 98 ? -7.269 1.067 -8.436 1.00 73.88 98 TYR A N 1
ATOM 820 C CA . TYR A 1 98 ? -7.485 -0.180 -7.721 1.00 73.88 98 TYR A CA 1
ATOM 821 C C . TYR A 1 98 ? -8.539 -0.021 -6.620 1.00 73.88 98 TYR A C 1
ATOM 823 O O . TYR A 1 98 ? -9.527 -0.755 -6.601 1.00 73.88 98 TYR A O 1
ATOM 831 N N . PHE A 1 99 ? -8.409 0.996 -5.759 1.00 70.81 99 PHE A N 1
ATOM 832 C CA . PHE A 1 99 ? -9.401 1.226 -4.703 1.00 70.81 99 PHE A CA 1
ATOM 833 C C . PHE A 1 99 ? -10.752 1.691 -5.229 1.00 70.81 99 PHE A C 1
ATOM 835 O O . PHE A 1 99 ? -11.779 1.332 -4.661 1.00 70.81 99 PHE A O 1
ATOM 842 N N . THR A 1 100 ? -10.781 2.472 -6.307 1.00 74.62 100 THR A N 1
ATOM 843 C CA . THR A 1 100 ? -12.044 2.930 -6.897 1.00 74.62 100 THR A CA 1
ATOM 844 C C . THR A 1 100 ? -12.798 1.757 -7.534 1.00 74.62 100 THR A C 1
ATOM 846 O O . THR A 1 100 ? -14.003 1.640 -7.319 1.00 74.62 100 THR A O 1
ATOM 849 N N . PHE A 1 101 ? -12.097 0.849 -8.221 1.00 73.62 101 PHE A N 1
ATOM 850 C CA . PHE A 1 101 ? -12.660 -0.387 -8.771 1.00 73.62 101 PHE A CA 1
ATOM 851 C C . PHE A 1 101 ? -13.123 -1.352 -7.682 1.00 73.62 101 PHE A C 1
ATOM 853 O O . PHE A 1 101 ? -14.248 -1.842 -7.752 1.00 73.62 101 PHE A O 1
ATOM 860 N N . ALA A 1 102 ? -12.296 -1.595 -6.660 1.00 69.81 102 ALA A N 1
ATOM 861 C CA . ALA A 1 102 ? -12.651 -2.474 -5.549 1.00 69.81 102 ALA A CA 1
ATOM 862 C C . ALA A 1 102 ? -13.892 -1.956 -4.806 1.00 69.81 102 ALA A C 1
ATOM 864 O O . ALA A 1 102 ? -14.841 -2.707 -4.590 1.00 69.81 102 ALA A O 1
ATOM 865 N N . ASN A 1 103 ? -13.933 -0.657 -4.489 1.00 69.62 103 ASN A N 1
ATOM 866 C CA . ASN A 1 103 ? -15.092 -0.050 -3.835 1.00 69.62 103 ASN A CA 1
ATOM 867 C C . ASN A 1 103 ? -16.344 -0.124 -4.713 1.00 69.62 103 ASN A C 1
ATOM 869 O O . ASN A 1 103 ? -17.405 -0.459 -4.208 1.00 69.62 103 ASN A O 1
ATOM 873 N N . TRP A 1 104 ? -16.237 0.121 -6.019 1.00 74.00 104 TRP A N 1
ATOM 874 C CA . TRP A 1 104 ? -17.381 0.009 -6.926 1.00 74.00 104 TRP A CA 1
ATOM 875 C C . TRP A 1 104 ? -17.918 -1.412 -7.039 1.00 74.00 104 TRP A C 1
ATOM 877 O O . TRP A 1 104 ? -19.125 -1.622 -6.960 1.00 74.00 104 TRP A O 1
ATOM 887 N N . LEU A 1 105 ? -17.035 -2.403 -7.146 1.00 70.88 105 LEU A N 1
ATOM 888 C CA . LEU A 1 105 ? -17.434 -3.805 -7.212 1.00 70.88 105 LEU A CA 1
ATOM 889 C C . LEU A 1 105 ? -18.150 -4.239 -5.922 1.00 70.88 105 LEU A C 1
ATOM 891 O O . LEU A 1 105 ? -19.137 -4.972 -5.966 1.00 70.88 105 LEU A O 1
ATOM 895 N N . ILE A 1 106 ? -17.706 -3.719 -4.779 1.00 65.75 106 ILE A N 1
ATOM 896 C CA . ILE A 1 106 ? -18.351 -3.930 -3.482 1.00 65.75 106 ILE A CA 1
ATOM 897 C C . ILE A 1 106 ? -19.705 -3.206 -3.397 1.00 65.75 106 ILE A C 1
ATOM 899 O O . ILE A 1 106 ? -20.715 -3.810 -3.033 1.00 65.75 106 ILE A O 1
ATOM 903 N N . GLU A 1 107 ? -19.743 -1.918 -3.728 1.00 65.44 107 GLU A N 1
ATOM 904 C CA . GLU A 1 107 ? -20.903 -1.053 -3.506 1.00 65.44 107 GLU A CA 1
ATOM 905 C C . GLU A 1 107 ? -22.026 -1.239 -4.528 1.00 65.44 107 GLU A C 1
ATOM 907 O O . GLU A 1 107 ? -23.176 -1.037 -4.157 1.00 65.44 107 GLU A O 1
ATOM 912 N N . GLU A 1 108 ? -21.731 -1.613 -5.775 1.00 66.94 108 GLU A N 1
ATOM 913 C CA . GLU A 1 108 ? -22.745 -1.792 -6.830 1.00 66.94 108 GLU A CA 1
ATOM 914 C C . GLU A 1 108 ? -23.037 -3.264 -7.148 1.00 66.94 108 GLU A C 1
ATOM 916 O O . GLU A 1 108 ? -24.185 -3.599 -7.405 1.00 66.94 108 GLU A O 1
ATOM 921 N N . LYS A 1 109 ? -22.053 -4.179 -7.108 1.00 62.69 109 LYS A N 1
ATOM 922 C CA . LYS A 1 109 ? -22.301 -5.595 -7.461 1.00 62.69 109 LYS A CA 1
ATOM 923 C C . LYS A 1 109 ? -22.585 -6.518 -6.277 1.00 62.69 109 LYS A C 1
ATOM 925 O O . LYS A 1 109 ? -23.290 -7.512 -6.453 1.00 62.69 109 LYS A O 1
ATOM 930 N N . LEU A 1 110 ? -22.021 -6.242 -5.100 1.00 56.16 110 LEU A N 1
ATOM 931 C CA . LEU A 1 110 ? -22.205 -7.084 -3.907 1.00 56.16 110 LEU A CA 1
ATOM 932 C C . LEU A 1 110 ? -23.298 -6.545 -2.970 1.00 56.16 110 LEU A C 1
ATOM 934 O O . LEU A 1 110 ? -24.016 -7.341 -2.372 1.00 56.16 110 LEU A O 1
ATOM 938 N N . SER A 1 111 ? -23.483 -5.222 -2.902 1.00 52.03 111 SER A N 1
ATOM 939 C CA . SER A 1 111 ? -24.568 -4.549 -2.161 1.00 52.03 111 SER A CA 1
ATOM 940 C C . SER A 1 111 ? -25.951 -5.158 -2.406 1.00 52.03 111 SER A C 1
ATOM 942 O O . SER A 1 111 ? -26.665 -5.446 -1.448 1.00 52.03 111 SER A O 1
ATOM 944 N N . ASP A 1 112 ? -26.309 -5.393 -3.668 1.00 54.50 112 ASP A N 1
ATOM 945 C CA . ASP A 1 112 ? -27.649 -5.867 -4.036 1.00 54.50 112 ASP A CA 1
ATOM 946 C C . ASP A 1 112 ? -27.910 -7.312 -3.586 1.00 54.50 112 ASP A C 1
ATOM 948 O O . ASP A 1 112 ? -29.057 -7.717 -3.420 1.00 54.50 112 ASP A O 1
ATOM 952 N N . LYS A 1 113 ? -26.849 -8.086 -3.322 1.00 56.84 113 LYS A N 1
ATOM 953 C CA . LYS A 1 113 ? -26.940 -9.449 -2.776 1.00 56.84 113 LYS A CA 1
ATOM 954 C C . LYS A 1 113 ? -26.894 -9.505 -1.244 1.00 56.84 113 LYS A C 1
ATOM 956 O O . LYS A 1 113 ? -27.269 -10.528 -0.681 1.00 56.84 113 LYS A O 1
ATOM 961 N N . PHE A 1 114 ? -26.454 -8.441 -0.566 1.00 56.25 114 PHE A N 1
ATOM 962 C CA . PHE A 1 114 ? -26.198 -8.422 0.883 1.00 56.25 114 PHE A CA 1
ATOM 963 C C . PHE A 1 114 ? -26.811 -7.190 1.571 1.00 56.25 114 PHE A C 1
ATOM 965 O O . PHE A 1 114 ? -26.140 -6.476 2.317 1.00 56.25 114 PHE A O 1
ATOM 972 N N . ILE A 1 115 ? -28.108 -6.959 1.339 1.00 55.31 115 ILE A N 1
ATOM 973 C CA . ILE A 1 115 ? -28.874 -5.774 1.780 1.00 55.31 115 ILE A CA 1
ATOM 974 C C . ILE A 1 115 ? -28.745 -5.482 3.292 1.00 55.31 115 ILE A C 1
ATOM 976 O O . ILE A 1 115 ? -28.752 -4.321 3.690 1.00 55.31 115 ILE A O 1
ATOM 980 N N . ASN A 1 116 ? -28.554 -6.509 4.127 1.00 61.59 116 ASN A N 1
ATOM 981 C CA . ASN A 1 116 ? -28.507 -6.382 5.591 1.00 61.59 116 ASN A CA 1
ATOM 982 C C . ASN A 1 116 ? -27.098 -6.222 6.197 1.00 61.59 116 ASN A C 1
ATOM 984 O O . ASN A 1 116 ? -26.962 -6.220 7.419 1.00 61.59 116 ASN A O 1
ATOM 988 N N . VAL A 1 117 ? -26.035 -6.117 5.393 1.00 61.41 117 VAL A N 1
ATOM 989 C CA . VAL A 1 117 ? -24.668 -5.974 5.925 1.00 61.41 117 VAL A CA 1
ATOM 990 C C . VAL A 1 117 ? -24.312 -4.496 6.078 1.00 61.41 117 VAL A C 1
ATOM 992 O O . VAL A 1 117 ? -24.445 -3.715 5.137 1.00 61.41 117 VAL A O 1
ATOM 995 N N . GLU A 1 118 ? -23.806 -4.106 7.252 1.00 67.44 118 GLU A N 1
ATOM 996 C CA . GLU A 1 118 ? -23.301 -2.750 7.494 1.00 67.44 118 GLU A CA 1
ATOM 997 C C . GLU A 1 118 ? -22.139 -2.409 6.537 1.00 67.44 118 GLU A C 1
ATOM 999 O O . GLU A 1 118 ? -20.979 -2.783 6.754 1.00 67.44 118 GLU A O 1
ATOM 1004 N N . LYS A 1 119 ? -22.460 -1.675 5.464 1.00 67.12 119 LYS A N 1
ATOM 1005 C CA . LYS A 1 119 ? -21.556 -1.383 4.339 1.00 67.12 119 LYS A CA 1
ATOM 1006 C C . LYS A 1 119 ? -20.258 -0.696 4.765 1.00 67.12 119 LYS A C 1
ATOM 1008 O O . LYS A 1 119 ? -19.197 -1.023 4.242 1.00 67.12 119 LYS A O 1
ATOM 1013 N N . GLU A 1 120 ? -20.309 0.212 5.738 1.00 67.75 120 GLU A N 1
ATOM 1014 C CA . GLU A 1 120 ? -19.122 0.939 6.210 1.00 67.75 120 GLU A CA 1
ATOM 1015 C C . GLU A 1 120 ? -18.111 0.028 6.911 1.00 67.75 120 GLU A C 1
ATOM 1017 O O . GLU A 1 120 ? -16.910 0.090 6.624 1.00 67.75 120 GLU A O 1
ATOM 1022 N N . LYS A 1 121 ? -18.585 -0.863 7.793 1.00 68.19 121 LYS A N 1
ATOM 1023 C CA . LYS A 1 121 ? -17.720 -1.853 8.445 1.00 68.19 121 LYS A CA 1
ATOM 1024 C C . LYS A 1 121 ? -17.121 -2.787 7.400 1.00 68.19 121 LYS A C 1
ATOM 1026 O O . LYS A 1 121 ? -15.916 -3.031 7.433 1.00 68.19 121 LYS A O 1
ATOM 1031 N N . TYR A 1 122 ? -17.925 -3.250 6.444 1.00 68.44 122 TYR A N 1
ATOM 1032 C CA . TYR A 1 122 ? -17.447 -4.117 5.370 1.00 68.44 122 TYR A CA 1
ATOM 1033 C C . TYR A 1 122 ? -16.368 -3.444 4.510 1.00 68.44 122 TYR A C 1
ATOM 1035 O O . TYR A 1 122 ? -15.302 -4.021 4.321 1.00 68.44 122 TYR A O 1
ATOM 1043 N N . LEU A 1 123 ? -16.580 -2.206 4.054 1.00 68.12 123 LEU A N 1
ATOM 1044 C CA . LEU A 1 123 ? -15.601 -1.455 3.256 1.00 68.12 123 LEU A CA 1
ATOM 1045 C C . LEU A 1 123 ? -14.293 -1.204 4.017 1.00 68.12 123 LEU A C 1
ATOM 1047 O O . LEU A 1 123 ? -13.212 -1.295 3.429 1.00 68.12 123 LEU A O 1
ATOM 1051 N N . LYS A 1 124 ? -14.372 -0.924 5.325 1.00 74.00 124 LYS A N 1
ATOM 1052 C CA . LYS A 1 124 ? -13.193 -0.787 6.193 1.00 74.00 124 LYS A CA 1
ATOM 1053 C C . LYS A 1 124 ? -12.365 -2.075 6.197 1.00 74.00 124 LYS A C 1
ATOM 1055 O O . LYS A 1 124 ? -11.155 -2.019 5.980 1.00 74.00 124 LYS A O 1
ATOM 1060 N N . TRP A 1 125 ? -13.010 -3.222 6.413 1.00 73.69 125 TRP A N 1
ATOM 1061 C CA . TRP A 1 125 ? -12.340 -4.525 6.448 1.00 73.69 125 TRP A CA 1
ATOM 1062 C C . TRP A 1 125 ? -11.848 -4.973 5.075 1.00 73.69 125 TRP A C 1
ATOM 1064 O O . TRP A 1 125 ? -10.722 -5.445 4.959 1.00 73.69 125 TRP A O 1
ATOM 1074 N N . ALA A 1 126 ? -12.631 -4.758 4.020 1.00 73.38 126 ALA A N 1
ATOM 1075 C CA . ALA A 1 126 ? -12.220 -5.052 2.654 1.00 73.38 126 ALA A CA 1
ATOM 1076 C C . ALA A 1 126 ? -10.946 -4.282 2.290 1.00 73.38 126 ALA A C 1
ATOM 1078 O O . ALA A 1 126 ? -9.991 -4.885 1.803 1.00 73.38 126 ALA A O 1
ATOM 1079 N N . ARG A 1 127 ? -10.881 -2.980 2.606 1.00 77.50 127 ARG A N 1
ATOM 1080 C CA . ARG A 1 127 ? -9.680 -2.161 2.388 1.00 77.50 127 ARG A CA 1
ATOM 1081 C C . ARG A 1 127 ? -8.475 -2.701 3.156 1.00 77.50 127 ARG A C 1
ATOM 1083 O O . ARG A 1 127 ? -7.408 -2.822 2.565 1.00 77.50 127 ARG A O 1
ATOM 1090 N N . TYR A 1 128 ? -8.658 -3.061 4.426 1.00 80.88 128 TYR A N 1
ATOM 1091 C CA . TYR A 1 128 ? -7.608 -3.680 5.236 1.00 80.88 128 TYR A CA 1
ATOM 1092 C C . TYR A 1 128 ? -7.067 -4.960 4.580 1.00 80.88 128 TYR A C 1
ATOM 1094 O O . TYR A 1 128 ? -5.863 -5.077 4.365 1.00 80.88 128 TYR A O 1
ATOM 1102 N N . PHE A 1 129 ? -7.946 -5.884 4.181 1.00 81.50 129 PHE A N 1
ATOM 1103 C CA . PHE A 1 129 ? -7.527 -7.128 3.530 1.00 81.50 129 PHE A CA 1
ATOM 1104 C C . PHE A 1 129 ? -6.859 -6.891 2.177 1.00 81.50 129 PHE A C 1
ATOM 1106 O O . PHE A 1 129 ? -5.886 -7.565 1.865 1.00 81.50 129 PHE A O 1
ATOM 1113 N N . HIS A 1 130 ? -7.323 -5.920 1.389 1.00 82.31 130 HIS A N 1
ATOM 1114 C CA . HIS A 1 130 ? -6.682 -5.579 0.116 1.00 82.31 130 HIS A CA 1
ATOM 1115 C C . HIS A 1 130 ? -5.261 -5.042 0.333 1.00 82.31 130 HIS A C 1
ATOM 1117 O O . HIS A 1 130 ? -4.337 -5.470 -0.352 1.00 82.31 130 HIS A O 1
ATOM 1123 N N . PHE A 1 131 ? -5.064 -4.156 1.316 1.00 81.69 131 PHE A N 1
ATOM 1124 C CA . PHE A 1 131 ? -3.735 -3.643 1.668 1.00 81.69 131 PHE A CA 1
ATOM 1125 C C . PHE A 1 131 ? -2.822 -4.771 2.160 1.00 81.69 131 PHE A C 1
ATOM 1127 O O . PHE A 1 131 ? -1.668 -4.839 1.745 1.00 81.69 131 PHE A O 1
ATOM 1134 N N . LEU A 1 132 ? -3.347 -5.679 2.988 1.00 85.75 132 LEU A N 1
ATOM 1135 C CA . LEU A 1 132 ? -2.608 -6.841 3.472 1.00 85.75 132 LEU A CA 1
ATOM 1136 C C . LEU A 1 132 ? -2.206 -7.771 2.321 1.00 85.75 132 LEU A C 1
ATOM 1138 O O . LEU A 1 132 ? -1.049 -8.163 2.243 1.00 85.75 132 LEU A O 1
ATOM 1142 N N . ILE A 1 133 ? -3.133 -8.101 1.417 1.00 81.19 133 ILE A N 1
ATOM 1143 C CA . ILE A 1 133 ? -2.873 -8.969 0.260 1.00 81.19 133 ILE A CA 1
ATOM 1144 C C . ILE A 1 133 ? -1.825 -8.338 -0.655 1.00 81.19 133 ILE A C 1
ATOM 1146 O O . ILE A 1 133 ? -0.887 -9.023 -1.053 1.00 81.19 133 ILE A O 1
ATOM 1150 N N . ILE A 1 134 ? -1.948 -7.041 -0.958 1.00 82.81 134 ILE A N 1
ATOM 1151 C CA . ILE A 1 134 ? -0.937 -6.309 -1.732 1.00 82.81 134 ILE A CA 1
ATOM 1152 C C . ILE A 1 134 ? 0.411 -6.377 -1.015 1.00 82.81 134 ILE A C 1
ATOM 1154 O O . ILE A 1 134 ? 1.393 -6.788 -1.626 1.00 82.81 134 ILE A O 1
ATOM 1158 N N . GLY A 1 135 ? 0.461 -6.037 0.274 1.00 85.88 135 GLY A N 1
ATOM 1159 C CA . GLY A 1 135 ? 1.691 -6.084 1.061 1.00 85.88 135 GLY A CA 1
ATOM 1160 C C . GLY A 1 135 ? 2.345 -7.464 1.015 1.00 85.88 135 GLY A C 1
ATOM 1161 O O . GLY A 1 135 ? 3.506 -7.586 0.649 1.00 85.88 135 GLY A O 1
ATOM 1162 N N . VAL A 1 136 ? 1.581 -8.523 1.283 1.00 88.00 136 VAL A N 1
ATOM 1163 C CA . VAL A 1 136 ? 2.075 -9.906 1.268 1.00 88.00 136 VAL A CA 1
ATOM 1164 C C . VAL A 1 136 ? 2.545 -10.326 -0.124 1.00 88.00 136 VAL A C 1
ATOM 1166 O O . VAL A 1 136 ? 3.650 -10.843 -0.244 1.00 88.00 136 VAL A O 1
ATOM 1169 N N . LEU A 1 137 ? 1.768 -10.090 -1.185 1.00 87.94 137 LEU A N 1
ATOM 1170 C CA . LEU A 1 137 ? 2.151 -10.486 -2.547 1.00 87.94 137 LEU A CA 1
ATOM 1171 C C . LEU A 1 137 ? 3.416 -9.764 -3.017 1.00 87.94 137 LEU A C 1
ATOM 1173 O O . LEU A 1 137 ? 4.327 -10.403 -3.543 1.00 87.94 137 LEU A O 1
ATOM 1177 N N . PHE A 1 138 ? 3.490 -8.451 -2.792 1.00 86.12 138 PHE A N 1
ATOM 1178 C CA . PHE A 1 138 ? 4.623 -7.618 -3.197 1.00 86.12 138 PHE A CA 1
ATOM 1179 C C . PHE A 1 138 ? 5.828 -7.722 -2.250 1.00 86.12 138 PHE A C 1
ATOM 1181 O O . PHE A 1 138 ? 6.901 -7.224 -2.575 1.00 86.12 138 PHE A O 1
ATOM 1188 N N . THR A 1 139 ? 5.698 -8.412 -1.119 1.00 90.38 139 THR A N 1
ATOM 1189 C CA . THR A 1 139 ? 6.824 -8.848 -0.283 1.00 90.38 139 THR A CA 1
ATOM 1190 C C . THR A 1 139 ? 7.278 -10.255 -0.674 1.00 90.38 139 THR A C 1
ATOM 1192 O O . THR A 1 139 ? 8.469 -10.486 -0.852 1.00 90.38 139 THR A O 1
ATOM 1195 N N . LEU A 1 140 ? 6.358 -11.201 -0.868 1.00 90.06 140 LEU A N 1
ATOM 1196 C CA . LEU A 1 140 ? 6.710 -12.589 -1.165 1.00 90.06 140 LEU A CA 1
ATOM 1197 C C . LEU A 1 140 ? 7.292 -12.749 -2.566 1.00 90.06 140 LEU A C 1
ATOM 1199 O O . LEU A 1 140 ? 8.402 -13.249 -2.697 1.00 90.06 140 LEU A O 1
ATOM 1203 N N . ILE A 1 141 ? 6.589 -12.301 -3.610 1.00 86.44 141 ILE A N 1
ATOM 1204 C CA . ILE A 1 141 ? 7.024 -12.537 -4.995 1.00 86.44 141 ILE A CA 1
ATOM 1205 C C . ILE A 1 141 ? 8.345 -11.805 -5.280 1.00 86.44 141 ILE A C 1
ATOM 1207 O O . ILE A 1 141 ? 9.316 -12.460 -5.666 1.00 86.44 141 ILE A O 1
ATOM 1211 N N . PRO A 1 142 ? 8.462 -10.485 -5.041 1.00 85.81 142 PRO A N 1
ATOM 1212 C CA . PRO A 1 142 ? 9.707 -9.775 -5.310 1.00 85.81 142 PRO A CA 1
ATOM 1213 C C . PRO A 1 142 ? 10.825 -10.161 -4.327 1.00 85.81 142 PRO A C 1
ATOM 1215 O O . PRO A 1 142 ? 11.985 -10.245 -4.724 1.00 85.81 142 PRO A O 1
ATOM 1218 N N . GLY A 1 143 ? 10.493 -10.483 -3.070 1.00 85.31 143 GLY A N 1
ATOM 1219 C CA . GLY A 1 143 ? 11.458 -10.993 -2.090 1.00 85.31 143 GLY A CA 1
ATOM 1220 C C . GLY A 1 143 ? 12.046 -12.344 -2.503 1.00 85.31 143 GLY A C 1
ATOM 1221 O O . GLY A 1 143 ? 13.258 -12.537 -2.417 1.00 85.31 143 GLY A O 1
ATOM 1222 N N . SER A 1 144 ? 11.224 -13.250 -3.038 1.00 89.50 144 SER A N 1
ATOM 1223 C CA . SER A 1 144 ? 11.676 -14.517 -3.622 1.00 89.50 144 SER A CA 1
ATOM 1224 C C . SER A 1 144 ? 12.536 -14.308 -4.870 1.00 89.50 144 SER A C 1
ATOM 1226 O O . SER A 1 144 ? 13.567 -14.955 -5.016 1.00 89.50 144 SER A O 1
ATOM 1228 N N . LEU A 1 145 ? 12.174 -13.371 -5.747 1.00 85.62 145 LEU A N 1
ATOM 1229 C CA . LEU A 1 145 ? 12.979 -13.064 -6.935 1.00 85.62 145 LEU A CA 1
ATOM 1230 C C . LEU A 1 145 ? 14.325 -12.406 -6.591 1.00 85.62 145 LEU A C 1
ATOM 1232 O O . LEU A 1 145 ? 15.281 -12.545 -7.350 1.00 85.62 145 LEU A O 1
ATOM 1236 N N . SER A 1 146 ? 14.450 -11.761 -5.428 1.00 88.62 146 SER A N 1
ATOM 1237 C CA . SER A 1 146 ? 15.729 -11.195 -4.979 1.00 88.62 146 SER A CA 1
ATOM 1238 C C . SER A 1 146 ? 16.813 -12.254 -4.707 1.00 88.62 146 SER A C 1
ATOM 1240 O O . SER A 1 146 ? 18.001 -11.941 -4.791 1.00 88.62 146 SER A O 1
ATOM 1242 N N . TYR A 1 147 ? 16.445 -13.521 -4.457 1.00 90.88 147 TYR A N 1
ATOM 1243 C CA . TYR A 1 147 ? 17.413 -14.618 -4.280 1.00 90.88 147 TYR A CA 1
ATOM 1244 C C . TYR A 1 147 ? 18.300 -14.838 -5.512 1.00 90.88 147 TYR A C 1
ATOM 1246 O O . TYR A 1 147 ? 19.418 -15.330 -5.372 1.00 90.88 147 TYR A O 1
ATOM 1254 N N . LEU A 1 148 ? 17.841 -14.423 -6.697 1.00 85.38 148 LEU A N 1
ATOM 1255 C CA . LEU A 1 148 ? 18.594 -14.522 -7.949 1.00 85.38 148 LEU A CA 1
ATOM 1256 C C . LEU A 1 148 ? 19.915 -13.732 -7.933 1.00 85.38 148 LEU A C 1
ATOM 1258 O O . LEU A 1 148 ? 20.798 -14.038 -8.724 1.00 85.38 148 LEU A O 1
ATOM 1262 N N . ASN A 1 149 ? 20.067 -12.758 -7.029 1.00 88.12 149 ASN A N 1
ATOM 1263 C CA . ASN A 1 149 ? 21.303 -11.993 -6.841 1.00 88.12 149 ASN A CA 1
ATOM 1264 C C . ASN A 1 149 ? 21.739 -11.964 -5.366 1.00 88.12 149 ASN A C 1
ATOM 1266 O O . ASN A 1 149 ? 22.053 -10.912 -4.807 1.00 88.12 149 ASN A O 1
ATOM 1270 N N . GLY A 1 150 ? 21.663 -13.115 -4.690 1.00 85.25 150 GLY A N 1
ATOM 1271 C CA . GLY A 1 150 ? 22.100 -13.254 -3.295 1.00 85.25 150 GLY A CA 1
ATOM 1272 C C . GLY A 1 150 ? 21.235 -12.506 -2.273 1.00 85.25 150 GLY A C 1
ATOM 1273 O O . GLY A 1 150 ? 21.657 -12.316 -1.134 1.00 85.25 150 GLY A O 1
ATOM 1274 N N . GLY A 1 151 ? 20.037 -12.067 -2.671 1.00 89.31 151 GLY A N 1
ATOM 1275 C CA . GLY A 1 151 ? 19.055 -11.457 -1.786 1.00 89.31 151 GLY A CA 1
ATOM 1276 C C . GLY A 1 151 ? 18.325 -12.471 -0.905 1.00 89.31 151 GLY A C 1
ATOM 1277 O O . GLY A 1 151 ? 18.757 -13.605 -0.698 1.00 89.31 151 GLY A O 1
ATOM 1278 N N . GLY A 1 152 ? 17.180 -12.063 -0.369 1.00 88.25 152 GLY A N 1
ATOM 1279 C CA . GLY A 1 152 ? 16.330 -12.953 0.406 1.00 88.25 152 GLY A CA 1
ATOM 1280 C C . GLY A 1 152 ? 15.002 -12.323 0.795 1.00 88.25 152 GLY A C 1
ATOM 1281 O O . GLY A 1 152 ? 14.743 -11.165 0.491 1.00 88.25 152 GLY A O 1
ATOM 1282 N N . LEU A 1 153 ? 14.172 -13.074 1.517 1.00 89.75 153 LEU A N 1
ATOM 1283 C CA . LEU A 1 153 ? 12.860 -12.605 1.986 1.00 89.75 153 LEU A CA 1
ATOM 1284 C C . LEU A 1 153 ? 12.920 -11.653 3.183 1.00 89.75 153 LEU A C 1
ATOM 1286 O O . LEU A 1 153 ? 11.962 -10.939 3.440 1.00 89.75 153 LEU A O 1
ATOM 1290 N N . LEU A 1 154 ? 14.007 -11.665 3.955 1.00 91.44 154 LEU A N 1
ATOM 1291 C CA . LEU A 1 154 ? 14.146 -10.758 5.091 1.00 91.44 154 LEU A CA 1
ATOM 1292 C C . LEU A 1 154 ? 14.632 -9.392 4.602 1.00 91.44 154 LEU A C 1
ATOM 1294 O O . LEU A 1 154 ? 15.586 -9.370 3.825 1.00 91.44 154 LEU A O 1
ATOM 1298 N N . PRO A 1 155 ? 14.104 -8.267 5.126 1.00 89.44 155 PRO A N 1
ATOM 1299 C CA . PRO A 1 155 ? 14.470 -6.936 4.652 1.00 89.44 155 PRO A CA 1
ATOM 1300 C C . PRO A 1 155 ? 15.977 -6.669 4.626 1.00 89.44 155 PRO A C 1
ATOM 1302 O O . PRO A 1 155 ? 16.458 -6.053 3.698 1.00 89.44 155 PRO A O 1
ATOM 1305 N N . HIS A 1 156 ? 16.777 -7.143 5.578 1.00 88.94 156 HIS A N 1
ATOM 1306 C CA . HIS A 1 156 ? 18.231 -6.925 5.513 1.00 88.94 156 HIS A CA 1
ATOM 1307 C C . HIS A 1 156 ? 18.923 -7.768 4.422 1.00 88.94 156 HIS A C 1
ATOM 1309 O O . HIS A 1 156 ? 19.968 -7.376 3.912 1.00 88.94 156 HIS A O 1
ATOM 1315 N N . LYS A 1 157 ? 18.344 -8.916 4.042 1.00 89.62 157 LYS A N 1
ATOM 1316 C CA . LYS A 1 157 ? 18.855 -9.788 2.972 1.00 89.62 157 LYS A CA 1
ATOM 1317 C C . LYS A 1 157 ? 18.415 -9.296 1.600 1.00 89.62 157 LYS A C 1
ATOM 1319 O O . LYS A 1 157 ? 19.237 -9.238 0.696 1.00 89.62 157 LYS A O 1
ATOM 1324 N N . THR A 1 158 ? 17.159 -8.868 1.447 1.00 88.25 158 THR A N 1
ATOM 1325 C CA . THR A 1 158 ? 16.642 -8.286 0.194 1.00 88.25 158 THR A CA 1
ATOM 1326 C C . THR A 1 158 ? 17.481 -7.093 -0.274 1.00 88.25 158 THR A C 1
ATOM 1328 O O . THR A 1 158 ? 17.647 -6.884 -1.477 1.00 88.25 158 THR A O 1
ATOM 1331 N N . PHE A 1 159 ? 18.073 -6.358 0.673 1.00 86.94 159 PHE A N 1
ATOM 1332 C CA . PHE A 1 159 ? 18.935 -5.208 0.412 1.00 86.94 159 PHE A CA 1
ATOM 1333 C C . PHE A 1 159 ? 20.189 -5.594 -0.375 1.00 86.94 159 PHE A C 1
ATOM 1335 O O . PHE A 1 159 ? 20.655 -4.829 -1.212 1.00 86.94 159 PHE A O 1
ATOM 1342 N N . MET A 1 160 ? 20.728 -6.796 -0.151 1.00 85.81 160 MET A N 1
ATOM 1343 C CA . MET A 1 160 ? 21.948 -7.254 -0.821 1.00 85.81 160 MET A CA 1
ATOM 1344 C C . MET A 1 160 ? 21.765 -7.348 -2.338 1.00 85.81 160 MET A C 1
ATOM 1346 O O . MET A 1 160 ? 22.664 -6.961 -3.083 1.00 85.81 160 MET A O 1
ATOM 1350 N N . ALA A 1 161 ? 20.577 -7.757 -2.789 1.00 86.19 161 ALA A N 1
ATOM 1351 C CA . ALA A 1 161 ? 20.255 -7.849 -4.209 1.00 86.19 161 ALA A CA 1
ATOM 1352 C C . ALA A 1 161 ? 20.171 -6.481 -4.907 1.00 86.19 161 ALA A C 1
ATOM 1354 O O . ALA A 1 161 ? 20.300 -6.433 -6.130 1.00 86.19 161 ALA A O 1
ATOM 1355 N N . LEU A 1 162 ? 20.057 -5.366 -4.164 1.00 80.94 162 LEU A N 1
ATOM 1356 C CA . LEU A 1 162 ? 20.119 -4.020 -4.747 1.00 80.94 162 LEU A CA 1
ATOM 1357 C C . LEU A 1 162 ? 21.471 -3.729 -5.404 1.00 80.94 162 LEU A C 1
ATOM 1359 O O . LEU A 1 162 ? 21.546 -2.918 -6.318 1.00 80.94 162 LEU A O 1
ATOM 1363 N N . LYS A 1 163 ? 22.546 -4.416 -5.012 1.00 77.69 163 LYS A N 1
ATOM 1364 C CA . LYS A 1 163 ? 23.857 -4.242 -5.655 1.00 77.69 163 LYS A CA 1
ATOM 1365 C C . LYS A 1 163 ? 23.840 -4.599 -7.148 1.00 77.69 163 LYS A C 1
ATOM 1367 O O . LYS A 1 163 ? 24.658 -4.083 -7.897 1.00 77.69 163 LYS A O 1
ATOM 1372 N N . GLY A 1 164 ? 22.877 -5.415 -7.590 1.00 71.12 164 GLY A N 1
ATOM 1373 C CA . GLY A 1 164 ? 22.675 -5.766 -9.001 1.00 71.12 164 GLY A CA 1
ATOM 1374 C C . GLY A 1 164 ? 22.035 -4.672 -9.859 1.00 71.12 164 GLY A C 1
ATOM 1375 O O . GLY A 1 164 ? 21.831 -4.888 -11.048 1.00 71.12 164 GLY A O 1
ATOM 1376 N N . LEU A 1 165 ? 21.703 -3.507 -9.286 1.00 66.12 165 LEU A N 1
ATOM 1377 C CA . LEU A 1 165 ? 21.081 -2.387 -10.004 1.00 66.12 165 LEU A CA 1
ATOM 1378 C C . LEU A 1 165 ? 21.932 -1.855 -11.166 1.00 66.12 165 LEU A C 1
ATOM 1380 O O . LEU A 1 165 ? 21.375 -1.390 -12.158 1.00 66.12 165 LEU A O 1
ATOM 1384 N N . GLY A 1 166 ? 23.258 -1.888 -11.021 1.00 61.19 166 GLY A N 1
ATOM 1385 C CA . GLY A 1 166 ? 24.211 -1.378 -12.010 1.00 61.19 166 GLY A CA 1
ATOM 1386 C C . GLY A 1 166 ? 24.892 -2.458 -12.848 1.00 61.19 166 GLY A C 1
ATOM 1387 O O . GLY A 1 166 ? 25.775 -2.121 -13.629 1.00 61.19 166 GLY A O 1
ATOM 1388 N N . ASP A 1 167 ? 24.514 -3.722 -12.664 1.00 67.75 167 ASP A N 1
ATOM 1389 C CA . ASP A 1 167 ? 25.143 -4.868 -13.317 1.00 67.75 167 ASP A CA 1
ATOM 1390 C C . ASP A 1 167 ? 24.587 -5.067 -14.740 1.00 67.75 167 ASP A C 1
ATOM 1392 O O . ASP A 1 167 ? 23.411 -4.805 -15.004 1.00 67.75 167 ASP A O 1
ATOM 1396 N N . ASP A 1 168 ? 25.414 -5.549 -15.663 1.00 68.25 168 ASP A N 1
ATOM 1397 C CA . ASP A 1 168 ? 25.012 -5.830 -17.045 1.00 68.25 168 ASP A CA 1
ATOM 1398 C C . ASP A 1 168 ? 24.228 -7.149 -17.160 1.00 68.25 168 ASP A C 1
ATOM 1400 O O . ASP A 1 168 ? 23.446 -7.346 -18.098 1.00 68.25 168 ASP A O 1
ATOM 1404 N N . SER A 1 169 ? 24.351 -8.033 -16.163 1.00 77.38 169 SER A N 1
ATOM 1405 C CA . SER A 1 169 ? 23.576 -9.272 -16.081 1.00 77.38 169 SER A CA 1
ATOM 1406 C C . SER A 1 169 ? 22.073 -9.003 -15.909 1.00 77.38 169 SER A C 1
ATOM 1408 O O . SER A 1 169 ? 21.620 -8.414 -14.923 1.00 77.38 169 SER A O 1
ATOM 1410 N N . LEU A 1 170 ? 21.263 -9.502 -16.855 1.00 70.94 170 LEU A N 1
ATOM 1411 C CA . LEU A 1 170 ? 19.798 -9.397 -16.818 1.00 70.94 170 LEU A CA 1
ATOM 1412 C C . LEU A 1 170 ? 19.215 -9.985 -15.523 1.00 70.94 170 LEU A C 1
ATOM 1414 O O . LEU A 1 170 ? 18.316 -9.392 -14.929 1.00 70.94 170 LEU A O 1
ATOM 1418 N N . THR A 1 171 ? 19.746 -11.121 -15.071 1.00 72.38 171 THR A N 1
ATOM 1419 C CA . THR A 1 171 ? 19.312 -11.805 -13.846 1.00 72.38 171 THR A CA 1
ATOM 1420 C C . THR A 1 171 ? 19.537 -10.934 -12.610 1.00 72.38 171 THR A C 1
ATOM 1422 O O . THR A 1 171 ? 18.639 -10.796 -11.777 1.00 72.38 171 THR A O 1
ATOM 1425 N N . ASN A 1 172 ? 20.694 -10.270 -12.531 1.00 74.38 172 ASN A N 1
ATOM 1426 C CA . ASN A 1 172 ? 21.048 -9.417 -11.395 1.00 74.38 172 ASN A CA 1
ATOM 1427 C C . ASN A 1 172 ? 20.203 -8.141 -11.367 1.00 74.38 172 ASN A C 1
ATOM 1429 O O . ASN A 1 172 ? 19.740 -7.724 -10.301 1.00 74.38 172 ASN A O 1
ATOM 1433 N N . ARG A 1 173 ? 19.891 -7.588 -12.543 1.00 70.12 173 ARG A N 1
ATOM 1434 C CA . ARG A 1 173 ? 18.963 -6.460 -12.692 1.00 70.12 173 ARG A CA 1
ATOM 1435 C C . ARG A 1 173 ? 17.532 -6.817 -12.302 1.00 70.12 173 ARG A C 1
ATOM 1437 O O . ARG A 1 173 ? 16.878 -6.036 -11.615 1.00 70.12 173 ARG A O 1
ATOM 1444 N N . ILE A 1 174 ? 17.034 -7.992 -12.698 1.00 73.88 174 ILE A N 1
ATOM 1445 C CA . ILE A 1 174 ? 15.696 -8.465 -12.299 1.00 73.88 174 ILE A CA 1
ATOM 1446 C C . ILE A 1 174 ? 15.614 -8.586 -10.776 1.00 73.88 174 ILE A C 1
ATOM 1448 O O . ILE A 1 174 ? 14.667 -8.072 -10.178 1.00 73.88 174 ILE A O 1
ATOM 1452 N N . ALA A 1 175 ? 16.615 -9.203 -10.147 1.00 76.69 175 ALA A N 1
ATOM 1453 C CA . ALA A 1 175 ? 16.682 -9.342 -8.696 1.00 76.69 175 ALA A CA 1
ATOM 1454 C C . ALA A 1 175 ? 16.685 -7.977 -7.988 1.00 76.69 175 ALA A C 1
ATOM 1456 O O . ALA A 1 175 ? 15.920 -7.768 -7.047 1.00 76.69 175 ALA A O 1
ATOM 1457 N N . ALA A 1 176 ? 17.489 -7.029 -8.476 1.00 72.88 176 ALA A N 1
ATOM 1458 C CA . ALA A 1 176 ? 17.591 -5.684 -7.916 1.00 72.88 176 ALA A CA 1
ATOM 1459 C C . ALA A 1 176 ? 16.281 -4.886 -8.050 1.00 72.88 176 ALA A C 1
ATOM 1461 O O . ALA A 1 176 ? 15.841 -4.234 -7.099 1.00 72.88 176 ALA A O 1
ATOM 1462 N N . ASN A 1 177 ? 15.609 -4.989 -9.198 1.00 74.31 177 ASN A N 1
ATOM 1463 C CA . ASN A 1 177 ? 14.309 -4.356 -9.426 1.00 74.31 177 ASN A CA 1
ATOM 1464 C C . ASN A 1 177 ? 13.234 -4.944 -8.509 1.00 74.31 177 ASN A C 1
ATOM 1466 O O . ASN A 1 177 ? 12.437 -4.210 -7.922 1.00 74.31 177 ASN A O 1
ATOM 1470 N N . CYS A 1 178 ? 13.244 -6.265 -8.334 1.00 79.00 178 CYS A N 1
ATOM 1471 C CA . CYS A 1 178 ? 12.349 -6.941 -7.405 1.00 79.00 178 CYS A CA 1
ATOM 1472 C C . CYS A 1 178 ? 12.602 -6.498 -5.959 1.00 79.00 178 CYS A C 1
ATOM 1474 O O . CYS A 1 178 ? 11.646 -6.240 -5.228 1.00 79.00 178 CYS A O 1
ATOM 1476 N N . SER A 1 179 ? 13.860 -6.297 -5.561 1.00 81.62 179 SER A N 1
ATOM 1477 C CA . SER A 1 179 ? 14.187 -5.723 -4.254 1.00 81.62 179 SER A CA 1
ATOM 1478 C C . SER A 1 179 ? 13.618 -4.316 -4.066 1.00 81.62 179 SER A C 1
ATOM 1480 O O . SER A 1 179 ? 13.117 -4.006 -2.990 1.00 81.62 179 SER A O 1
ATOM 1482 N N . ILE A 1 180 ? 13.607 -3.458 -5.088 1.00 80.75 180 ILE A N 1
ATOM 1483 C CA . ILE A 1 180 ? 12.991 -2.123 -4.965 1.00 80.75 180 ILE A CA 1
ATOM 1484 C C . ILE A 1 180 ? 11.483 -2.216 -4.794 1.00 80.75 180 ILE A C 1
ATOM 1486 O O . ILE A 1 180 ? 10.924 -1.560 -3.914 1.00 80.75 180 ILE A O 1
ATOM 1490 N N . VAL A 1 181 ? 10.822 -3.058 -5.583 1.00 82.25 181 VAL A N 1
ATOM 1491 C CA . VAL A 1 181 ? 9.377 -3.295 -5.470 1.00 82.25 181 VAL A CA 1
ATOM 1492 C C . VAL A 1 181 ? 9.017 -3.856 -4.086 1.00 82.25 181 VAL A C 1
ATOM 1494 O O . VAL A 1 181 ? 8.028 -3.432 -3.483 1.00 82.25 181 VAL A O 1
ATOM 1497 N N . TYR A 1 182 ? 9.862 -4.735 -3.543 1.00 87.94 182 TYR A N 1
ATOM 1498 C CA . TYR A 1 182 ? 9.738 -5.263 -2.187 1.00 87.94 182 TYR A CA 1
ATOM 1499 C C . TYR A 1 182 ? 9.693 -4.155 -1.123 1.00 87.94 182 TYR A C 1
ATOM 1501 O O . TYR A 1 182 ? 8.815 -4.181 -0.262 1.00 87.94 182 TYR A O 1
ATOM 1509 N N . TYR A 1 183 ? 10.589 -3.160 -1.177 1.00 83.38 183 TYR A N 1
ATOM 1510 C CA . TYR A 1 183 ? 10.593 -2.058 -0.199 1.00 83.38 183 TYR A CA 1
ATOM 1511 C C . TYR A 1 183 ? 9.495 -1.029 -0.451 1.00 83.38 183 TYR A C 1
ATOM 1513 O O . TYR A 1 183 ? 8.786 -0.634 0.472 1.00 83.38 183 TYR A O 1
ATOM 1521 N N . THR A 1 184 ? 9.380 -0.573 -1.696 1.00 79.12 184 THR A N 1
ATOM 1522 C CA . THR A 1 184 ? 8.539 0.576 -2.064 1.00 79.12 184 THR A CA 1
ATOM 1523 C C . THR A 1 184 ? 7.053 0.253 -2.041 1.00 79.12 184 THR A C 1
ATOM 1525 O O . THR A 1 184 ? 6.250 1.118 -1.698 1.00 79.12 184 THR A O 1
ATOM 1528 N N . ILE A 1 185 ? 6.683 -0.986 -2.371 1.00 83.31 185 ILE A N 1
ATOM 1529 C CA . ILE A 1 185 ? 5.291 -1.435 -2.394 1.00 83.31 185 ILE A CA 1
ATOM 1530 C C . ILE A 1 185 ? 5.061 -2.429 -1.256 1.00 83.31 185 ILE A C 1
ATOM 1532 O O . ILE A 1 185 ? 4.280 -2.138 -0.353 1.00 83.31 185 ILE A O 1
ATOM 1536 N N . GLY A 1 186 ? 5.763 -3.566 -1.245 1.00 85.12 186 GLY A N 1
ATOM 1537 C CA . GLY A 1 186 ? 5.510 -4.646 -0.280 1.00 85.12 186 GLY A CA 1
ATOM 1538 C C . GLY A 1 186 ? 5.572 -4.182 1.179 1.00 85.12 186 GLY A C 1
ATOM 1539 O O . GLY A 1 186 ? 4.566 -4.188 1.895 1.00 85.12 186 GLY A O 1
ATOM 1540 N N . LEU A 1 187 ? 6.741 -3.699 1.606 1.00 88.81 187 LEU A N 1
ATOM 1541 C CA . LEU A 1 187 ? 6.952 -3.242 2.979 1.00 88.81 187 LEU A CA 1
ATOM 1542 C C . LEU A 1 187 ? 6.149 -1.992 3.332 1.00 88.81 187 LEU A C 1
ATOM 1544 O O . LEU A 1 187 ? 5.694 -1.892 4.468 1.00 88.81 187 LEU A O 1
ATOM 1548 N N . LEU A 1 188 ? 5.919 -1.074 2.389 1.00 88.38 188 LEU A N 1
ATOM 1549 C CA . LEU A 1 188 ? 5.073 0.096 2.630 1.00 88.38 188 LEU A CA 1
ATOM 1550 C C . LEU A 1 188 ? 3.640 -0.321 2.999 1.00 88.38 188 LEU A C 1
ATOM 1552 O O . LEU A 1 188 ? 3.105 0.126 4.014 1.00 88.38 188 LEU A O 1
ATOM 1556 N N . PHE A 1 189 ? 3.021 -1.206 2.214 1.00 83.81 189 PHE A N 1
ATOM 1557 C CA . PHE A 1 189 ? 1.658 -1.672 2.484 1.00 83.81 189 PHE A CA 1
ATOM 1558 C C . PHE A 1 189 ? 1.578 -2.556 3.736 1.00 83.81 189 PHE A C 1
ATOM 1560 O O . PHE A 1 189 ? 0.607 -2.449 4.494 1.00 83.81 189 PHE A O 1
ATOM 1567 N N . LEU A 1 190 ? 2.605 -3.366 4.019 1.00 89.19 190 LEU A N 1
ATOM 1568 C CA . LEU A 1 190 ? 2.701 -4.096 5.288 1.00 89.19 190 LEU A CA 1
ATOM 1569 C C . LEU A 1 190 ? 2.818 -3.150 6.488 1.00 89.19 190 LEU A C 1
ATOM 1571 O O . LEU A 1 190 ? 2.127 -3.358 7.481 1.00 89.19 190 LEU A O 1
ATOM 1575 N N . LEU A 1 191 ? 3.621 -2.087 6.392 1.00 91.06 191 LEU A N 1
ATOM 1576 C CA . LEU A 1 191 ? 3.777 -1.082 7.446 1.00 91.06 191 LEU A CA 1
ATOM 1577 C C . LEU A 1 191 ? 2.456 -0.351 7.721 1.00 91.06 191 LEU A C 1
ATOM 1579 O O . LEU A 1 191 ? 2.049 -0.218 8.875 1.00 91.06 191 LEU A O 1
ATOM 1583 N N . ILE A 1 192 ? 1.745 0.069 6.670 1.00 88.12 192 ILE A N 1
ATOM 1584 C CA . ILE A 1 192 ? 0.418 0.687 6.806 1.00 88.12 192 ILE A CA 1
ATOM 1585 C C . ILE A 1 192 ? -0.544 -0.275 7.517 1.00 88.12 192 ILE A C 1
ATOM 1587 O O . ILE A 1 192 ? -1.253 0.120 8.443 1.00 88.12 192 ILE A O 1
ATOM 1591 N N . THR A 1 193 ? -0.546 -1.548 7.121 1.00 89.38 193 THR A N 1
ATOM 1592 C CA . THR A 1 193 ? -1.405 -2.581 7.721 1.00 89.38 193 THR A CA 1
ATOM 1593 C C . THR A 1 193 ? -1.023 -2.868 9.177 1.00 89.38 193 THR A C 1
ATOM 1595 O O . THR A 1 193 ? -1.896 -3.077 10.022 1.00 89.38 193 THR A O 1
ATOM 1598 N N . PHE A 1 194 ? 0.268 -2.817 9.506 1.00 91.44 194 PHE A N 1
ATOM 1599 C CA . PHE A 1 194 ? 0.776 -2.960 10.867 1.00 91.44 194 PHE A CA 1
ATOM 1600 C C . PHE A 1 194 ? 0.280 -1.825 11.773 1.00 91.44 194 PHE A C 1
ATOM 1602 O O . PHE A 1 194 ? -0.338 -2.096 12.803 1.00 91.44 194 PHE A O 1
ATOM 1609 N N . PHE A 1 195 ? 0.432 -0.562 11.357 1.00 90.38 195 PHE A N 1
ATOM 1610 C CA . PHE A 1 195 ? -0.105 0.585 12.103 1.00 90.38 195 PHE A CA 1
ATOM 1611 C C . PHE A 1 195 ? -1.628 0.553 12.221 1.00 90.38 195 PHE A C 1
ATOM 1613 O O . PHE A 1 195 ? -2.177 0.880 13.274 1.00 90.38 195 PHE A O 1
ATOM 1620 N N . TRP A 1 196 ? -2.326 0.103 11.178 1.00 91.69 196 TRP A N 1
ATOM 1621 C CA . TRP A 1 196 ? -3.770 -0.106 11.244 1.00 91.69 196 TRP A CA 1
ATOM 1622 C C . TRP A 1 196 ? -4.124 -1.141 12.321 1.00 91.69 196 TRP A C 1
ATOM 1624 O O . TRP A 1 196 ? -5.008 -0.907 13.146 1.00 91.69 196 TRP A O 1
ATOM 1634 N N . THR A 1 197 ? -3.402 -2.261 12.367 1.00 91.00 197 THR A N 1
ATOM 1635 C CA . THR A 1 197 ? -3.605 -3.326 13.362 1.00 91.00 197 THR A CA 1
ATOM 1636 C C . THR A 1 197 ? -3.355 -2.818 14.784 1.00 91.00 197 THR A C 1
ATOM 1638 O O . THR A 1 197 ? -4.163 -3.077 15.676 1.00 91.00 197 THR A O 1
ATOM 1641 N N . ILE A 1 198 ? -2.310 -2.010 14.987 1.00 92.25 198 ILE A N 1
ATOM 1642 C CA . ILE A 1 198 ? -2.057 -1.312 16.257 1.00 92.25 198 ILE A CA 1
ATOM 1643 C C . ILE A 1 198 ? -3.243 -0.411 16.632 1.00 92.25 198 ILE A C 1
ATOM 1645 O O . ILE A 1 198 ? -3.713 -0.445 17.768 1.00 92.25 198 ILE A O 1
ATOM 1649 N N . GLY A 1 199 ? -3.777 0.357 15.680 1.00 89.88 199 GLY A N 1
ATOM 1650 C CA . GLY A 1 199 ? -4.953 1.200 15.905 1.00 89.88 199 GLY A CA 1
ATOM 1651 C C . GLY A 1 199 ? -6.186 0.405 16.349 1.00 89.88 199 GLY A C 1
ATOM 1652 O O . GLY A 1 199 ? -6.892 0.820 17.268 1.00 89.88 199 GLY A O 1
ATOM 1653 N N . LEU A 1 200 ? -6.425 -0.770 15.754 1.00 87.44 200 LEU A N 1
ATOM 1654 C CA . LEU A 1 200 ? -7.505 -1.674 16.173 1.00 87.44 200 LEU A CA 1
ATOM 1655 C C . LEU A 1 200 ? -7.280 -2.216 17.588 1.00 87.44 200 LEU A C 1
ATOM 1657 O O . LEU A 1 200 ? -8.230 -2.303 18.366 1.00 87.44 200 LEU A O 1
ATOM 1661 N N . PHE A 1 201 ? -6.035 -2.537 17.937 1.00 89.00 201 PHE A N 1
ATOM 1662 C CA . PHE A 1 201 ? -5.680 -2.996 19.275 1.00 89.00 201 PHE A CA 1
ATOM 1663 C C . PHE A 1 201 ? -5.938 -1.918 20.336 1.00 89.00 201 PHE A C 1
ATOM 1665 O O . PHE A 1 201 ? -6.589 -2.192 21.345 1.00 89.00 201 PHE A O 1
ATOM 1672 N N . PHE A 1 202 ? -5.538 -0.668 20.083 1.00 92.50 202 PHE A N 1
ATOM 1673 C CA . PHE A 1 202 ? -5.857 0.452 20.974 1.00 92.50 202 PHE A CA 1
ATOM 1674 C C . PHE A 1 202 ? -7.360 0.712 21.080 1.00 92.50 202 PHE A C 1
ATOM 1676 O O . PHE A 1 202 ? -7.860 0.944 22.179 1.00 92.50 202 PHE A O 1
ATOM 1683 N N . GLN A 1 203 ? -8.102 0.624 19.971 1.00 88.81 203 GLN A N 1
ATOM 1684 C CA . GLN A 1 203 ? -9.561 0.754 19.990 1.00 88.81 203 GLN A CA 1
ATOM 1685 C C . GLN A 1 203 ? -10.210 -0.334 20.861 1.00 88.81 203 GLN A C 1
ATOM 1687 O O . GLN A 1 203 ? -11.149 -0.059 21.611 1.00 88.81 203 GLN A O 1
ATOM 1692 N N . TRP A 1 204 ? -9.701 -1.564 20.790 1.00 89.81 204 TRP A N 1
ATOM 1693 C CA . TRP A 1 204 ? -10.164 -2.666 21.627 1.00 89.81 204 TRP A CA 1
ATOM 1694 C C . TRP A 1 204 ? -9.853 -2.433 23.110 1.00 89.81 204 TRP A C 1
ATOM 1696 O O . TRP A 1 204 ? -10.756 -2.564 23.940 1.00 89.81 204 TRP A O 1
ATOM 1706 N N . ILE A 1 205 ? -8.628 -2.009 23.447 1.00 92.38 205 ILE A N 1
ATOM 1707 C CA . ILE A 1 205 ? -8.257 -1.629 24.821 1.00 92.38 205 ILE A CA 1
ATOM 1708 C C . ILE A 1 205 ? -9.186 -0.530 25.337 1.00 92.38 205 ILE A C 1
ATOM 1710 O O . ILE A 1 205 ? -9.749 -0.653 26.424 1.00 92.38 205 ILE A O 1
ATOM 1714 N N . TRP A 1 206 ? -9.397 0.521 24.544 1.00 89.44 206 TRP A N 1
ATOM 1715 C CA . TRP A 1 206 ? -10.273 1.629 24.910 1.00 89.44 206 TRP A CA 1
ATOM 1716 C C . TRP A 1 206 ? -11.704 1.161 25.180 1.00 89.44 206 TRP A C 1
ATOM 1718 O O . TRP A 1 206 ? -12.305 1.551 26.178 1.00 89.44 206 TRP A O 1
ATOM 1728 N N . SER A 1 207 ? -12.236 0.259 24.351 1.00 87.19 207 SER A N 1
ATOM 1729 C CA . SER A 1 207 ? -13.555 -0.339 24.576 1.00 87.19 207 SER A CA 1
ATOM 1730 C C . SER A 1 207 ? -13.626 -1.095 25.907 1.00 87.19 207 SER A C 1
ATOM 1732 O O . SER A 1 207 ? -14.608 -0.953 26.635 1.00 87.19 207 SER A O 1
ATOM 1734 N N . LYS A 1 208 ? -12.580 -1.844 26.278 1.00 90.06 208 LYS A N 1
ATOM 1735 C CA . LYS A 1 208 ? -12.516 -2.524 27.583 1.00 90.06 208 LYS A CA 1
ATOM 1736 C C . LYS A 1 208 ? -12.468 -1.541 28.749 1.00 90.06 208 LYS A C 1
ATOM 1738 O O . LYS A 1 208 ? -13.168 -1.756 29.735 1.00 90.06 208 LYS A O 1
ATOM 1743 N N . ILE A 1 209 ? -11.706 -0.456 28.621 1.00 89.94 209 ILE A N 1
ATOM 1744 C CA . ILE A 1 209 ? -11.649 0.608 29.633 1.00 89.94 209 ILE A CA 1
ATOM 1745 C C . ILE A 1 209 ? -13.027 1.257 29.800 1.00 89.94 209 ILE A C 1
ATOM 1747 O O . ILE A 1 209 ? -13.502 1.393 30.926 1.00 89.94 209 ILE A O 1
ATOM 1751 N N . MET A 1 210 ? -13.702 1.591 28.698 1.00 87.00 210 MET A N 1
ATOM 1752 C CA . MET A 1 210 ? -15.028 2.216 28.730 1.00 87.00 210 MET A CA 1
ATOM 1753 C C . MET A 1 210 ? -16.066 1.349 29.445 1.00 87.00 210 MET A C 1
ATOM 1755 O O . MET A 1 210 ? -16.809 1.869 30.267 1.00 87.00 210 MET A O 1
ATOM 1759 N N . ILE A 1 211 ? -16.054 0.026 29.247 1.00 89.94 211 ILE A N 1
ATOM 1760 C CA . ILE A 1 211 ? -16.953 -0.893 29.971 1.00 89.94 211 ILE A CA 1
ATOM 1761 C C . ILE A 1 211 ? -16.760 -0.787 31.492 1.00 89.94 211 ILE A C 1
ATOM 1763 O O . ILE A 1 211 ? -17.729 -0.797 32.252 1.00 89.94 211 ILE A O 1
ATOM 1767 N N . VAL A 1 212 ? -15.512 -0.678 31.957 1.00 91.19 212 VAL A N 1
ATOM 1768 C CA . VAL A 1 212 ? -15.211 -0.532 33.389 1.00 91.19 212 VAL A CA 1
ATOM 1769 C C . VAL A 1 212 ? -15.665 0.834 33.903 1.00 91.19 212 VAL A C 1
ATOM 1771 O O . VAL A 1 212 ? -16.278 0.916 34.969 1.00 91.19 212 VAL A O 1
ATOM 1774 N N . VAL A 1 213 ? -15.410 1.898 33.138 1.00 89.69 213 VAL A N 1
ATOM 1775 C CA . VAL A 1 213 ? -15.847 3.263 33.470 1.00 89.69 213 VAL A CA 1
ATOM 1776 C C . VAL A 1 213 ? -17.369 3.341 33.562 1.00 89.69 213 VAL A C 1
ATOM 1778 O O . VAL A 1 213 ? -17.892 3.904 34.525 1.00 89.69 213 VAL A O 1
ATOM 1781 N N . ASP A 1 214 ? -18.084 2.737 32.618 1.00 91.31 214 ASP A N 1
ATOM 1782 C CA . ASP A 1 214 ? -19.545 2.725 32.594 1.00 91.31 214 ASP A CA 1
ATOM 1783 C C . ASP A 1 214 ? -20.113 1.941 33.779 1.00 91.31 214 ASP A C 1
ATOM 1785 O O . ASP A 1 214 ? -21.030 2.421 34.446 1.00 91.31 214 ASP A O 1
ATOM 1789 N N . LYS A 1 215 ? -19.501 0.804 34.138 1.00 88.88 215 LYS A N 1
ATOM 1790 C CA . LYS A 1 215 ? -19.873 0.034 35.337 1.00 88.88 215 LYS A CA 1
ATOM 1791 C C . LYS A 1 215 ? -19.655 0.828 36.631 1.00 88.88 215 LYS A C 1
ATOM 1793 O O . LYS A 1 215 ? -20.440 0.724 37.576 1.00 88.88 215 LYS A O 1
ATOM 1798 N N . TYR A 1 216 ? -18.600 1.638 36.688 1.00 90.31 216 TYR A N 1
ATOM 1799 C CA . TYR A 1 216 ? -18.345 2.515 37.829 1.00 90.31 216 TYR A CA 1
ATOM 1800 C C . TYR A 1 216 ? -19.348 3.675 37.898 1.00 90.31 216 TYR A C 1
ATOM 1802 O O . TYR A 1 216 ? -19.878 3.972 38.971 1.00 90.31 216 TYR A O 1
ATOM 1810 N N . ARG A 1 217 ? -19.672 4.298 36.757 1.00 89.25 217 ARG A N 1
ATOM 1811 C CA . ARG A 1 217 ? -20.705 5.343 36.664 1.00 89.25 217 ARG A CA 1
ATOM 1812 C C . ARG A 1 217 ? -22.073 4.819 37.091 1.00 89.25 217 ARG A C 1
ATOM 1814 O O . ARG A 1 217 ? -22.708 5.441 37.940 1.00 89.25 217 ARG A O 1
ATOM 1821 N N . SER A 1 218 ? -22.480 3.645 36.604 1.00 88.56 218 SER A N 1
ATOM 1822 C CA . SER A 1 218 ? -23.753 3.031 36.993 1.00 88.56 218 SER A CA 1
ATOM 1823 C C . SER A 1 218 ? -23.811 2.727 38.491 1.00 88.56 218 SER A C 1
ATOM 1825 O O . SER A 1 218 ? -24.831 2.970 39.130 1.00 88.56 218 SER A O 1
ATOM 1827 N N . TYR A 1 219 ? -22.709 2.261 39.089 1.00 89.94 219 TYR A N 1
ATOM 1828 C CA . TYR A 1 219 ? -22.635 2.039 40.537 1.00 89.94 219 TYR A CA 1
ATOM 1829 C C . TYR A 1 219 ? -22.799 3.341 41.341 1.00 89.94 219 TYR A C 1
ATOM 1831 O O . TYR A 1 219 ? -23.531 3.376 42.334 1.00 89.94 219 TYR A O 1
ATOM 1839 N N . LEU A 1 220 ? -22.155 4.432 40.911 1.00 88.88 220 LEU A N 1
ATOM 1840 C CA . LEU A 1 220 ? -22.311 5.739 41.554 1.00 88.88 220 LEU A CA 1
ATOM 1841 C C . LEU A 1 220 ? -23.746 6.269 41.458 1.00 88.88 220 LEU A C 1
ATOM 1843 O O . LEU A 1 220 ? -24.240 6.853 42.429 1.00 88.88 220 LEU A O 1
ATOM 1847 N N . ASP A 1 221 ? -24.416 6.061 40.327 1.00 90.00 221 ASP A N 1
ATOM 1848 C CA . ASP A 1 221 ? -25.796 6.502 40.130 1.00 90.00 221 ASP A CA 1
ATOM 1849 C C . ASP A 1 221 ? -26.786 5.708 40.985 1.00 90.00 221 ASP A C 1
ATOM 1851 O O . ASP A 1 221 ? -27.624 6.321 41.652 1.00 90.00 221 ASP A O 1
ATOM 1855 N N . ILE A 1 222 ? -26.626 4.385 41.094 1.00 89.31 222 ILE A N 1
ATOM 1856 C CA . ILE A 1 222 ? -27.415 3.550 42.020 1.00 89.31 222 ILE A CA 1
ATOM 1857 C C . ILE A 1 222 ? -27.242 4.049 43.460 1.00 89.31 222 ILE A C 1
ATOM 1859 O O . ILE A 1 222 ? -28.219 4.322 44.157 1.00 89.31 222 ILE A O 1
ATOM 1863 N N . LYS A 1 223 ? -26.001 4.299 43.892 1.00 88.00 223 LYS A N 1
ATOM 1864 C CA . LYS A 1 223 ? -25.713 4.793 45.249 1.00 88.00 223 LYS A CA 1
ATOM 1865 C C . LYS A 1 223 ? -26.305 6.185 45.513 1.00 88.00 223 LYS A C 1
ATOM 1867 O O . LYS A 1 223 ? -26.689 6.501 46.644 1.00 88.00 223 LYS A O 1
ATOM 1872 N N . LYS A 1 224 ? -26.385 7.047 44.492 1.00 89.12 224 LYS A N 1
ATOM 1873 C CA . LYS A 1 224 ? -27.085 8.342 44.579 1.00 89.12 224 LYS A CA 1
ATOM 1874 C C . LYS A 1 224 ? -28.599 8.157 44.687 1.00 89.12 224 LYS A C 1
ATOM 1876 O O . LYS A 1 224 ? -29.217 8.855 45.494 1.00 89.12 224 LYS A O 1
ATOM 1881 N N . GLN A 1 225 ? -29.185 7.246 43.913 1.00 87.81 225 GLN A N 1
ATOM 1882 C CA . GLN A 1 225 ? -30.617 6.944 43.959 1.00 87.81 225 GLN A CA 1
ATOM 1883 C C . GLN A 1 225 ? -31.025 6.351 45.312 1.00 87.81 225 GLN A C 1
ATOM 1885 O O . GLN A 1 225 ? -31.959 6.861 45.925 1.00 87.81 225 GLN A O 1
ATOM 1890 N N . GLU A 1 226 ? -30.266 5.401 45.860 1.00 87.75 226 GLU A N 1
ATOM 1891 C CA . GLU A 1 226 ? -30.496 4.854 47.206 1.00 87.75 226 GLU A CA 1
ATOM 1892 C C . GLU A 1 226 ? -30.439 5.935 48.292 1.00 87.75 226 GLU A C 1
ATOM 1894 O O . GLU A 1 226 ? -31.288 5.987 49.183 1.00 87.75 226 GLU A O 1
ATOM 1899 N N . LYS A 1 227 ? -29.465 6.855 48.217 1.00 87.25 227 LYS A N 1
ATOM 1900 C CA . LYS A 1 227 ? -29.393 7.996 49.146 1.00 87.25 227 LYS A CA 1
ATOM 1901 C C . LYS A 1 227 ? -30.622 8.901 49.046 1.00 87.25 227 LYS A C 1
ATOM 1903 O O . LYS A 1 227 ? -31.055 9.426 50.071 1.00 87.25 227 LYS A O 1
ATOM 1908 N N . ARG A 1 228 ? -31.167 9.121 47.843 1.00 84.12 228 ARG A N 1
ATOM 1909 C CA . ARG A 1 228 ? -32.399 9.907 47.644 1.00 84.12 228 ARG A CA 1
ATOM 1910 C C . ARG A 1 228 ? -33.623 9.165 48.183 1.00 84.12 228 ARG A C 1
ATOM 1912 O O . ARG A 1 228 ? -34.384 9.771 48.930 1.00 84.12 228 ARG A O 1
ATOM 1919 N N . ALA A 1 229 ? -33.754 7.872 47.895 1.00 84.56 229 ALA A N 1
ATOM 1920 C CA . ALA A 1 229 ? -34.836 7.026 48.399 1.00 84.56 229 ALA A CA 1
ATOM 1921 C C . ALA A 1 229 ? -34.873 7.008 49.937 1.00 84.56 229 ALA A C 1
ATOM 1923 O O . ALA A 1 229 ? -35.884 7.367 50.533 1.00 84.56 229 ALA A O 1
ATOM 1924 N N . ARG A 1 230 ? -33.729 6.768 50.595 1.00 85.06 230 ARG A N 1
ATOM 1925 C CA . ARG A 1 230 ? -33.621 6.804 52.069 1.00 85.06 230 ARG A CA 1
ATOM 1926 C C . ARG A 1 230 ? -33.954 8.173 52.672 1.00 85.06 230 ARG A C 1
ATOM 1928 O O . ARG A 1 230 ? -34.425 8.252 53.804 1.00 85.06 230 ARG A O 1
ATOM 1935 N N . LYS A 1 231 ? -33.677 9.275 51.963 1.00 83.75 231 LYS A N 1
ATOM 1936 C CA . LYS A 1 231 ? -34.073 10.623 52.411 1.00 83.75 231 LYS A CA 1
ATOM 1937 C C . LYS A 1 231 ? -35.588 10.821 52.310 1.00 83.75 231 LYS A C 1
ATOM 1939 O O . LYS A 1 231 ? -36.166 11.371 53.241 1.00 83.75 231 LYS A O 1
ATOM 1944 N N . LEU A 1 232 ? -36.213 10.360 51.228 1.00 82.06 232 LEU A N 1
ATOM 1945 C CA . LEU A 1 232 ? -37.666 10.426 51.036 1.00 82.06 232 LEU A CA 1
ATOM 1946 C C . LEU A 1 232 ? -38.414 9.577 52.073 1.00 82.06 232 LEU A C 1
ATOM 1948 O O . LEU A 1 232 ? -39.357 10.071 52.686 1.00 82.06 232 LEU A O 1
ATOM 1952 N N . GLU A 1 233 ? -37.938 8.363 52.360 1.00 81.88 233 GLU A N 1
ATOM 1953 C CA . GLU A 1 233 ? -38.496 7.507 53.418 1.00 81.88 233 GLU A CA 1
ATOM 1954 C C . GLU A 1 233 ? -38.452 8.194 54.787 1.00 81.88 233 GLU A C 1
ATOM 1956 O O . GLU A 1 233 ? -39.468 8.266 55.477 1.00 81.88 233 GLU A O 1
ATOM 1961 N N . LYS A 1 234 ? -37.312 8.795 55.159 1.00 81.62 234 LYS A N 1
ATOM 1962 C CA . LYS A 1 234 ? -37.183 9.543 56.421 1.00 81.62 234 LYS A CA 1
ATOM 1963 C C . LYS A 1 234 ? -38.141 10.731 56.515 1.00 81.62 234 LYS A C 1
ATOM 1965 O O . LYS A 1 234 ? -38.654 11.003 57.597 1.00 81.62 234 LYS A O 1
ATOM 1970 N N . VAL A 1 235 ? -38.386 11.441 55.413 1.00 80.12 235 VAL A N 1
ATOM 1971 C CA . VAL A 1 235 ? -39.368 12.539 55.375 1.00 80.12 235 VAL A CA 1
ATOM 1972 C C . VAL A 1 235 ? -40.790 11.993 55.516 1.00 80.12 235 VAL A C 1
ATOM 1974 O O . VAL A 1 235 ? -41.558 12.522 56.318 1.00 80.12 235 VAL A O 1
ATOM 1977 N N . SER A 1 236 ? -41.125 10.901 54.823 1.00 70.81 236 SER A N 1
ATOM 1978 C CA . SER A 1 236 ? -42.448 10.268 54.913 1.00 70.81 236 SER A CA 1
ATOM 1979 C C . SER A 1 236 ? -42.768 9.768 56.328 1.00 70.81 236 SER A C 1
ATOM 1981 O O . SER A 1 236 ? -43.835 10.076 56.849 1.00 70.81 236 SER A O 1
ATOM 1983 N N . GLN A 1 237 ? -41.811 9.116 57.002 1.00 75.88 237 GLN A N 1
ATOM 1984 C CA . GLN A 1 237 ? -41.951 8.648 58.387 1.00 75.88 237 GLN A CA 1
ATOM 1985 C C . GLN A 1 237 ? -42.077 9.799 59.393 1.00 75.88 237 GLN A C 1
ATOM 1987 O O . GLN A 1 237 ? -42.733 9.668 60.428 1.00 75.88 237 GLN A O 1
ATOM 1992 N N . LYS A 1 238 ? -41.432 10.938 59.114 1.00 73.31 238 LYS A N 1
ATOM 1993 C CA . LYS A 1 238 ? -41.531 12.134 59.956 1.00 73.31 238 LYS A CA 1
ATOM 19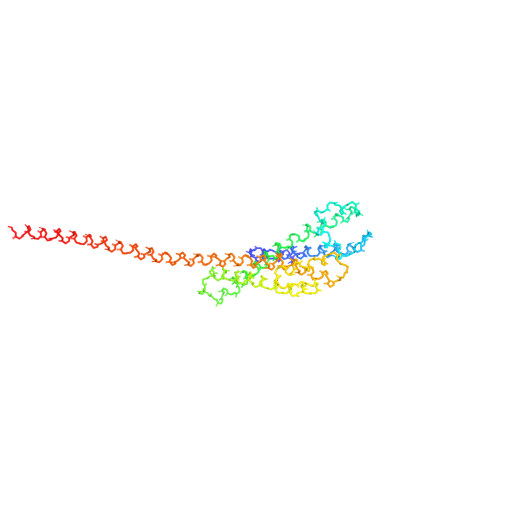94 C C . LYS A 1 238 ? -42.889 12.821 59.794 1.00 73.31 238 LYS A C 1
ATOM 1996 O O . LYS A 1 238 ? -43.427 13.306 60.783 1.00 73.31 238 LYS A O 1
ATOM 2001 N N . ASN A 1 239 ? -43.451 12.822 58.585 1.00 67.19 239 ASN A N 1
ATOM 2002 C CA . ASN A 1 239 ? -44.783 13.364 58.313 1.00 67.19 239 ASN A CA 1
ATOM 2003 C C . ASN A 1 239 ? -45.901 12.463 58.858 1.00 67.19 239 ASN A C 1
ATOM 2005 O O . ASN A 1 239 ? -46.842 12.975 59.454 1.00 67.19 239 ASN A O 1
ATOM 2009 N N . SER A 1 240 ? -45.785 11.137 58.745 1.00 66.88 240 SER A N 1
ATOM 2010 C CA . SER A 1 240 ? -46.784 10.209 59.295 1.00 66.88 240 SER A CA 1
ATOM 2011 C C . SER A 1 240 ? -46.845 10.240 60.826 1.00 66.88 240 SER A C 1
ATOM 2013 O O . SER A 1 240 ? -47.932 10.220 61.392 1.00 66.88 240 SER A O 1
ATOM 2015 N N . LYS A 1 241 ? -45.704 10.397 61.514 1.00 62.44 241 LYS A N 1
ATOM 2016 C CA . LYS A 1 241 ? -45.679 10.638 62.971 1.00 62.44 241 LYS A CA 1
ATOM 2017 C C . LYS A 1 241 ? -46.323 11.961 63.391 1.00 62.44 241 LYS A C 1
ATOM 2019 O O . LYS A 1 241 ? -46.744 12.077 64.532 1.00 62.44 241 LYS A O 1
ATOM 2024 N N . LYS A 1 242 ? -46.371 12.956 62.501 1.00 58.88 242 LYS A N 1
ATOM 2025 C CA . LYS A 1 242 ? -46.942 14.280 62.786 1.00 58.88 242 LYS A CA 1
ATOM 2026 C C . LYS A 1 242 ? -48.456 14.348 62.555 1.00 58.88 242 LYS A C 1
ATOM 2028 O O . LYS A 1 242 ? -49.079 15.230 63.118 1.00 58.88 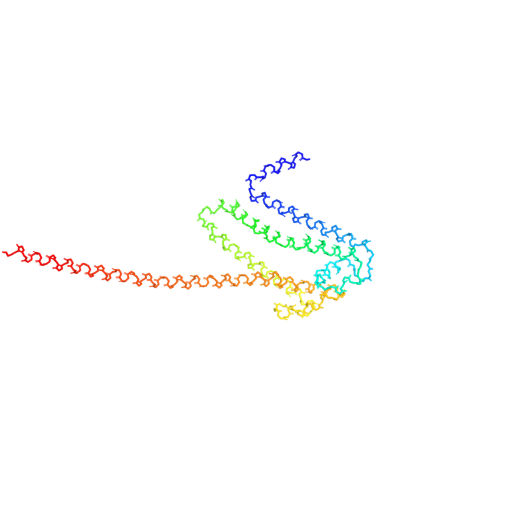242 LYS A O 1
ATOM 2033 N N . ASN A 1 243 ? -49.012 13.444 61.742 1.00 57.41 243 ASN A N 1
ATOM 2034 C CA . ASN A 1 243 ? -50.455 13.329 61.487 1.00 57.41 243 ASN A CA 1
ATOM 2035 C C . ASN A 1 243 ? -51.186 12.393 62.470 1.00 57.41 243 ASN A C 1
ATOM 2037 O O . ASN A 1 243 ? -52.410 12.409 62.500 1.00 57.41 243 ASN A O 1
ATOM 2041 N N . ASN A 1 244 ? -50.458 11.563 63.226 1.00 53.28 244 ASN A N 1
ATOM 2042 C CA . ASN A 1 244 ? -51.026 10.630 64.211 1.00 53.28 244 ASN A CA 1
ATOM 2043 C C . ASN A 1 244 ? -51.013 11.169 65.659 1.00 53.28 244 ASN A C 1
ATOM 2045 O O . ASN A 1 244 ? -51.382 10.432 66.571 1.00 53.28 244 ASN A O 1
ATOM 2049 N N . ASN A 1 245 ? -50.580 12.417 65.858 1.00 46.03 245 ASN A N 1
ATOM 2050 C CA . ASN A 1 245 ? -50.699 13.186 67.101 1.00 46.03 245 ASN A CA 1
ATOM 2051 C C . ASN A 1 245 ? -51.628 14.372 66.853 1.00 46.03 245 ASN A C 1
ATOM 2053 O O . ASN A 1 245 ? -52.321 14.767 67.812 1.00 46.03 245 ASN A O 1
#

Radius of gyration: 31.57 Å; chains: 1; bounding box: 80×32×100 Å

Secondary structure (DSSP, 8-state):
-HHHHHHHHHHTT-HHHHHHHHHHHHHHHHHHHHHHHHHHTTTS--SS--THHHHHHHHHSTT-TTHHHHS-HHHHHHHHIIIIIIIHHHHHHHHHHHHHHHHHIIIIIIGGG-TTS-HHHHHHHHHHHHHHHHHHHHHHHHHHHGGGGT--SSHHHHGGGGGGGG-S-HHHHHHHHHHHHIIIIIIHHHHHHHHHHHHHHHHHHHHHHHHHHHHHHHHHHHHHHHHHHHHHHHHHHHHHHHH--

Foldseek 3Di:
DVVVVVVLVVCVVVVLSNLLVVLVVVLVVLVVVLVVLLVVQQVDDWDDDGGPLLLLVLLVCVVPVVVVVPTDPVSNVSSCCNVVVRPPVNVVSVVCSVLSVQLCCCVPVVCVVCVPDPSVVVSVVSVLVVLLVQLVCLLPPLQVLLVLQQAHSDLVRLVNLLVLSNPPDPSSVSNNVSSVSNVPGNVVSVVVSVVVVVVVVVVVVVVVVVVVVVVVVVVVVVVVVVVVVVVVVVVVVVVVVVVVD

Organism: NCBI:txid216938